Protein 2CY7 (pdb70)

Organism: Homo sapiens (NCBI:txid9606)

Radius of gyration: 19.1 Å; Cα contacts (8 Å, |Δi|>4): 681; chains: 1; bounding box: 49×56×59 Å

Secondary structure (DSSP, 8-state):
--SS-GGGG----PPP--SS-EEETTEEE-TTT-HHHHHHHHHHSB---EEESPPPTTTTS-SB-TTT-HHHHHHHHHHHHHHHHHHT-TT----TTSPPPHHHHHHHHTTSSSTTSTT-HHHHHHHHHTTT--TTPPPPHHHHHHHHHHHHTT-TTT--EEEE--TTEEEHHHHHHHHBSS-----BPPEEEEEEEE--SSS--GGGHHHHHHHTSSTTEEEEEE-STT--EEEEEEETTEEEEE---SEEEPP-------GGGB--SPPEEEEGGGS-SEEEEEEEESSHHHHHHHHHHHHHHHH---SEEES-----------HHHHHH-

Foldseek 3Di:
DQVLLVVVPDDFDFDDQDQWWWFFQQDTDHCVPCVVVVLQLQQQQFAAAWEAQQQAQVNPHHRILAPACFLLRLLLRLVLLLQCCQQPNSPDTDDPPDDDDLSNLLSVQLAAQDVVRLSHLSQLQVLLVVVVAHRSHHDFAVSSLVSNQVSCVPVPVLQAFEEEDFPLEDAQQVQCVRFQPDDPCLRGHKYKYKYKAFQADFWHDPVCQVVLQVLSNANFWSAKWGDDGSFIWGFGHATDQKTWTHGRSRYYYRFDVSDGPRSVRGDNGRTDIGGNRNTGRIMMTITIQGHVVSVVVVVVSQVCSVVCGLGYYHHDDVRHHDYDADPVSVVVD

Nearest PDB structures (foldseek):
  2cy7-assembly1_A  TM=1.003E+00  e=5.097E-82  Homo sapiens
  2d1i-assembly2_B  TM=9.916E-01  e=9.926E-70  Homo sapiens
  2p82-assembly1_B  TM=9.711E-01  e=4.492E-52  Homo sapiens
  2p82-assembly1_A  TM=9.718E-01  e=1.101E-51  Homo sapiens
  2p82-assembly2_C  TM=9.649E-01  e=1.251E-51  Homo sapiens

Sequence (333 aa):
TLTYDTLRFAEFEDFPETSEPVWILGRKYSIFTEKDEILSDVASRLWFTYRKNFPAIGGTGPTSDTGWGCMLRCGQMIFAQALVCRHLGRDWRWTQRKRQPDSYFSVLNAFIDRKDSYYSIHQIAQMGVGEGKSIGQWYGPNTVAQVLKKLAVFDTWSSLAVHIAMDNTVVMEEIRRLCRTSVPCSPWRPLVLLIPLRLGLTDINEAYVETLKHCFMMPQSLGVIGGKPNSAHYFIGYVGEELIYLDPHTTQPAVEGCFIPDESFHCQHPPCRMSIAELDPSIAVGFFCKTEDDFNDWCQQVKKLSLLPMFELVEQQPDVLNLSLDSSDVERL

Solvent-accessible surface area: 14795 Å² total; per-residue (Å²): 115,112,81,95,8,58,12,156,126,44,182,79,108,102,13,42,82,60,92,85,50,0,32,0,0,7,72,126,19,41,7,123,113,60,79,114,74,0,67,41,0,3,18,0,1,3,21,2,0,0,1,84,115,3,75,32,2,54,61,139,24,47,66,30,0,20,12,26,0,0,0,0,2,0,0,0,1,0,0,0,2,0,0,0,17,47,42,34,25,22,118,26,68,19,68,78,245,143,199,14,66,86,39,0,18,50,0,0,74,6,0,23,7,133,140,92,7,84,0,0,0,2,53,0,0,74,49,0,78,68,56,66,76,82,59,30,38,55,2,25,6,48,22,0,0,45,0,1,72,91,5,3,113,132,2,108,104,0,34,9,4,4,32,17,2,26,63,22,34,0,22,44,49,74,0,65,180,56,0,83,73,66,139,64,154,114,76,8,77,7,0,0,0,2,0,1,0,75,3,8,55,117,78,6,45,133,64,22,26,100,16,1,24,73,2,1,57,6,68,10,5,1,1,1,2,0,6,40,91,48,47,0,27,0,0,0,0,22,9,13,106,51,1,0,26,0,9,0,3,27,22,36,83,30,34,139,127,68,148,18,70,14,109,26,2,4,3,110,44,41,9,16,43,32,55,4,80,70,3,40,1,30,1,0,0,0,0,15,0,88,61,38,109,50,5,76,67,0,15,59,30,2,58,122,30,56,92,122,115,6,7,52,43,51,83,108,189,161,109,62,64,80,54,69,72,62,103,78,14,88,84,92,132

InterPro domains:
  IPR005078 Peptidase C54 [PTHR22624] (8-371)
  IPR038765 Papain-like cysteine peptidase superfamily [SSF54001] (7-352)
  IPR046792 Peptidase C54, catalytic domain [PF03416] (40-335)
  IPR046793 Cysteine protease ATG4, F-type LIR motif [PF20166] (363-391)

Structure (mmCIF, N/CA/C/O backbone):
data_2CY7
#
_entry.id   2CY7
#
_cell.length_a   51.913
_c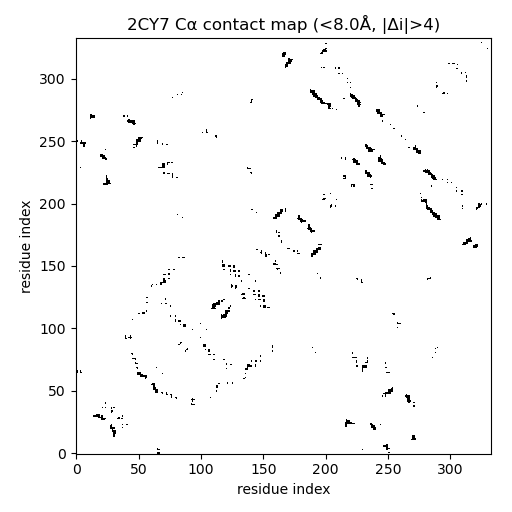ell.length_b   88.339
_cell.length_c   160.139
_cell.angle_alpha   90.00
_cell.angle_beta   90.00
_cell.angle_gamma   90.00
#
_symmetry.space_group_name_H-M   'C 2 2 21'
#
loop_
_entity.id
_entity.type
_entity.pdbx_description
1 polymer 'Cysteine protease APG4B'
2 water water
#
loop_
_atom_site.group_PDB
_atom_site.id
_atom_site.type_symbol
_atom_site.label_atom_id
_atom_site.label_alt_id
_atom_site.label_comp_id
_atom_site.label_asym_id
_atom_site.label_entity_id
_atom_site.label_seq_id
_atom_site.pdbx_PDB_ins_code
_atom_site.Cartn_x
_atom_site.Cartn_y
_atom_site.Cartn_z
_atom_site.occupancy
_atom_site.B_iso_or_equiv
_atom_site.auth_seq_id
_atom_site.auth_comp_id
_atom_site.auth_asym_id
_atom_site.auth_atom_id
_atom_site.pdbx_PDB_model_num
ATOM 1 N N . THR A 1 8 ? 36.488 37.697 65.834 1.00 72.55 5 THR A N 1
ATOM 2 C CA . THR A 1 8 ? 36.274 39.098 66.296 1.00 72.36 5 THR A CA 1
ATOM 3 C C . THR A 1 8 ? 37.593 39.861 66.322 1.00 72.04 5 THR A C 1
ATOM 4 O O . THR A 1 8 ? 37.660 40.986 66.816 1.00 73.05 5 THR A O 1
ATOM 6 N N . LEU A 1 9 ? 38.642 39.239 65.798 1.00 71.13 6 LEU A N 1
ATOM 7 C CA . LEU A 1 9 ? 39.953 39.870 65.753 1.00 69.79 6 LEU A CA 1
ATOM 8 C C . LEU A 1 9 ? 40.540 39.643 64.369 1.00 68.38 6 LEU A C 1
ATOM 9 O O . LEU A 1 9 ? 41.741 39.420 64.208 1.00 69.15 6 LEU A O 1
ATOM 14 N N . THR A 1 10 ? 39.657 39.679 63.376 1.00 66.10 7 THR A N 1
ATOM 15 C CA . THR A 1 10 ? 40.026 39.513 61.976 1.00 62.39 7 THR A CA 1
ATOM 16 C C . THR A 1 10 ? 39.792 40.882 61.352 1.00 60.44 7 THR A C 1
ATOM 17 O O . THR A 1 10 ? 39.963 41.081 60.147 1.00 59.72 7 THR A O 1
ATOM 19 N N . TYR A 1 11 ? 39.384 41.820 62.202 1.00 56.86 8 TYR A N 1
ATOM 20 C CA . TYR A 1 11 ? 39.128 43.187 61.785 1.00 53.16 8 TYR A CA 1
ATOM 21 C C . TYR A 1 11 ? 40.273 44.096 62.215 1.00 50.09 8 TYR A C 1
ATOM 22 O O . TYR A 1 11 ? 40.309 45.268 61.844 1.00 50.33 8 TYR A O 1
ATOM 31 N N . ASP A 1 12 ? 41.199 43.556 63.005 1.00 45.54 9 ASP A N 1
ATOM 32 C CA . ASP A 1 12 ? 42.358 44.319 63.463 1.00 43.83 9 ASP A CA 1
ATOM 33 C C . ASP A 1 12 ? 43.418 44.277 62.375 1.00 42.28 9 ASP A C 1
ATOM 34 O O . ASP A 1 12 ? 44.523 43.776 62.579 1.00 43.86 9 ASP A O 1
ATOM 39 N N . THR A 1 13 ? 43.068 44.819 61.215 1.00 40.95 10 THR A N 1
ATOM 40 C CA . THR A 1 13 ? 43.957 44.835 60.064 1.00 39.07 10 THR A CA 1
ATOM 41 C C . THR A 1 13 ? 45.225 45.678 60.219 1.00 38.42 10 THR A C 1
ATOM 42 O O . THR A 1 13 ? 46.230 45.415 59.554 1.00 36.54 10 THR A O 1
ATOM 46 N N . LEU A 1 14 ? 45.190 46.685 61.088 1.00 34.22 11 LEU A N 1
ATOM 47 C CA . LEU A 1 14 ? 46.365 47.531 61.275 1.00 33.69 11 LEU A CA 1
ATOM 48 C C . LEU A 1 14 ? 47.510 46.736 61.900 1.00 33.29 11 LEU A C 1
ATOM 49 O O . LEU A 1 14 ? 48.680 47.033 61.677 1.00 31.81 11 LEU A O 1
ATOM 54 N N . ARG A 1 15 ? 47.152 45.729 62.688 1.00 34.39 12 ARG A N 1
ATOM 55 C CA . ARG A 1 15 ? 48.125 44.879 63.364 1.00 35.74 12 ARG A CA 1
ATOM 56 C C . ARG A 1 15 ? 49.091 44.196 62.399 1.00 35.23 12 ARG A C 1
ATOM 57 O O . ARG A 1 15 ? 50.274 44.043 62.706 1.00 36.04 12 ARG A O 1
ATOM 65 N N . PHE A 1 16 ? 48.595 43.793 61.235 1.00 34.05 13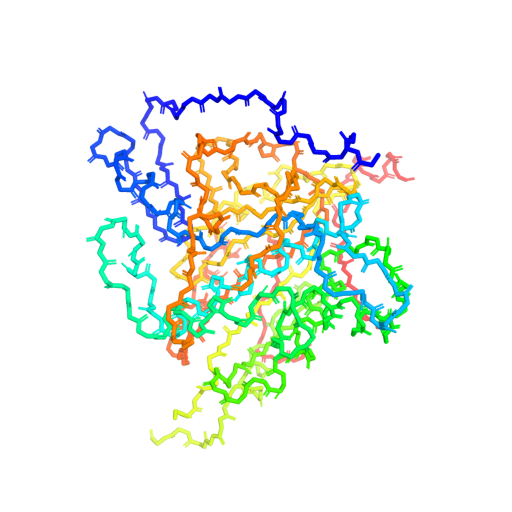 PHE A N 1
ATOM 66 C CA . PHE A 1 16 ? 49.451 43.109 60.270 1.00 36.53 13 PHE A CA 1
ATOM 67 C C . PHE A 1 16 ? 49.660 43.828 58.946 1.00 37.66 13 PHE A C 1
ATOM 68 O O . PHE A 1 16 ? 50.004 43.202 57.940 1.00 36.85 13 PHE A O 1
ATOM 76 N N . ALA A 1 17 ? 49.471 45.145 58.953 1.00 38.08 14 ALA A N 1
ATOM 77 C CA . ALA A 1 17 ? 49.647 45.950 57.748 1.00 39.66 14 ALA A CA 1
ATOM 78 C C . ALA A 1 17 ? 51.126 46.204 57.482 1.00 39.76 14 ALA A C 1
ATOM 79 O O . ALA A 1 17 ? 51.962 46.056 58.374 1.00 37.98 14 ALA A O 1
ATOM 81 N N . GLU A 1 18 ? 51.451 46.578 56.250 1.00 41.46 15 GLU A N 1
ATOM 82 C CA . GLU A 1 18 ? 52.834 46.878 55.911 1.00 44.82 15 GLU A CA 1
ATOM 83 C C . GLU A 1 18 ? 53.133 48.311 56.327 1.00 45.45 15 GLU A C 1
ATOM 84 O O . GLU A 1 18 ? 52.420 49.242 55.943 1.00 44.81 15 GLU A O 1
ATOM 90 N N . PHE A 1 19 ? 54.184 48.490 57.113 1.00 46.74 16 PHE A N 1
ATOM 91 C CA . PHE A 1 19 ? 54.563 49.820 57.549 1.00 49.40 16 PHE A CA 1
ATOM 92 C C . PHE A 1 19 ? 55.864 50.222 56.878 1.00 50.78 16 PHE A C 1
ATOM 93 O O . PHE A 1 19 ? 56.818 49.450 56.833 1.00 51.97 16 PHE A O 1
ATOM 101 N N . GLU A 1 20 ? 55.887 51.436 56.345 1.00 51.51 17 GLU A N 1
ATOM 102 C CA . GLU A 1 20 ? 57.056 51.951 55.657 1.00 53.62 17 GLU A CA 1
ATOM 103 C C . GLU A 1 20 ? 57.331 53.364 56.132 1.00 53.85 17 GLU A C 1
ATOM 104 O O . GLU A 1 20 ? 56.405 54.142 56.353 1.00 53.47 17 GLU A O 1
ATOM 110 N N . ASP A 1 21 ? 58.606 53.690 56.298 1.00 55.58 18 ASP A N 1
ATOM 111 C CA . ASP A 1 21 ? 58.980 55.022 56.738 1.00 57.14 18 ASP A CA 1
ATOM 112 C C . ASP A 1 21 ? 58.757 55.988 55.583 1.00 57.50 18 ASP A C 1
ATOM 113 O O . ASP A 1 21 ? 58.617 55.567 54.426 1.00 55.61 18 ASP A O 1
ATOM 118 N N . PHE A 1 22 ? 58.713 57.278 55.899 1.00 59.33 19 PHE A N 1
ATOM 119 C CA . PHE A 1 22 ? 58.508 58.309 54.892 1.00 61.19 19 PHE A CA 1
ATOM 120 C C . PHE A 1 22 ? 59.632 58.349 53.865 1.00 61.99 19 PHE A C 1
ATOM 121 O O . PHE A 1 22 ? 60.810 58.256 54.211 1.00 61.63 19 PHE A O 1
ATOM 129 N N . PRO A 1 23 ? 59.278 58.477 52.579 1.00 62.73 20 PRO A N 1
ATOM 130 C CA . PRO A 1 23 ? 60.278 58.534 51.509 1.00 63.15 20 PRO A CA 1
ATOM 131 C C . PRO A 1 23 ? 61.033 59.854 51.624 1.00 62.52 20 PRO A C 1
ATOM 132 O O . PRO A 1 23 ? 60.425 60.902 51.842 1.00 63.21 20 PRO A O 1
ATOM 136 N N . GLU A 1 24 ? 62.354 59.803 51.495 1.00 61.48 21 GLU A N 1
ATOM 137 C CA . GLU A 1 24 ? 63.164 61.010 51.583 1.00 59.78 21 GLU A CA 1
ATOM 138 C C . GLU A 1 24 ? 63.211 61.671 50.211 1.00 58.88 21 GLU A C 1
ATOM 139 O O . GLU A 1 24 ? 64.195 61.536 49.484 1.00 59.78 21 GLU A O 1
ATOM 141 N N . THR A 1 25 ? 62.143 62.380 49.857 1.00 56.64 22 THR A N 1
ATOM 142 C CA . THR A 1 25 ? 62.074 63.048 48.562 1.00 54.81 22 THR A CA 1
ATOM 143 C C . THR A 1 25 ? 61.859 64.550 48.705 1.00 52.93 22 THR A C 1
ATOM 144 O O . THR A 1 25 ? 61.737 65.068 49.813 1.00 53.17 22 THR A O 1
ATOM 148 N N . SER A 1 26 ? 61.812 65.239 47.569 1.00 50.94 23 SER A N 1
ATOM 149 C CA . SER A 1 26 ? 61.626 66.685 47.539 1.00 49.63 23 SER A CA 1
ATOM 150 C C . SER A 1 26 ? 60.158 67.095 47.600 1.00 48.25 23 SER A C 1
ATOM 151 O O . SER A 1 26 ? 59.843 68.270 47.774 1.00 47.92 23 SER A O 1
ATOM 154 N N . GLU A 1 27 ? 59.262 66.129 47.448 1.00 47.63 24 GLU A N 1
ATOM 155 C CA . GLU A 1 27 ? 57.838 66.421 47.490 1.00 47.47 24 GLU A CA 1
ATOM 156 C C . GLU A 1 27 ? 57.434 66.937 48.866 1.00 45.55 24 GLU A C 1
ATOM 157 O O . GLU A 1 27 ? 57.748 66.329 49.889 1.00 45.58 24 GLU A O 1
ATOM 163 N N . PRO A 1 28 ? 56.741 68.081 48.906 1.00 44.06 25 PRO A N 1
ATOM 164 C CA . PRO A 1 28 ? 56.307 68.651 50.181 1.00 42.47 25 PRO A CA 1
AT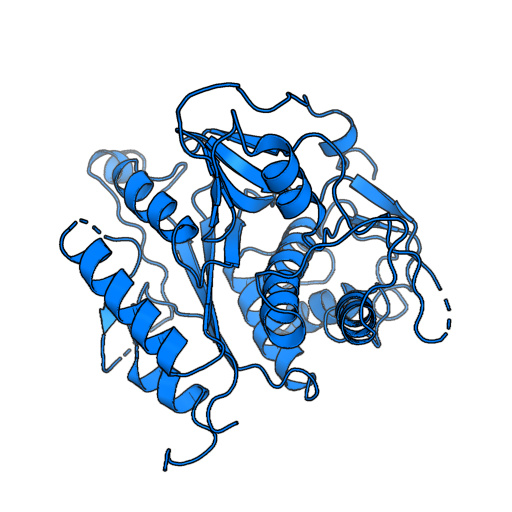OM 165 C C . PRO A 1 28 ? 55.349 67.714 50.904 1.00 40.48 25 PRO A C 1
ATOM 166 O O . PRO A 1 28 ? 54.565 66.999 50.276 1.00 38.20 25 PRO A O 1
ATOM 170 N N . VAL A 1 29 ? 55.431 67.716 52.228 1.00 40.43 26 VAL A N 1
ATOM 171 C CA . VAL A 1 29 ? 54.560 66.894 53.053 1.00 39.52 26 VAL A CA 1
ATOM 172 C C . VAL A 1 29 ? 53.541 67.834 53.686 1.00 38.87 26 VAL A C 1
ATOM 173 O O . VAL A 1 29 ? 53.904 68.751 54.422 1.00 37.37 26 VAL A O 1
ATOM 177 N N . TRP A 1 30 ? 52.268 67.621 53.381 1.00 37.14 27 TRP A N 1
ATOM 178 C CA . TRP A 1 30 ? 51.227 68.461 53.941 1.00 36.47 27 TRP A CA 1
ATOM 179 C C . TRP A 1 30 ? 50.411 67.718 54.996 1.00 33.85 27 TRP A C 1
ATOM 180 O O . TRP A 1 30 ? 49.904 66.627 54.744 1.00 32.92 27 TRP A O 1
ATOM 191 N N . ILE A 1 31 ? 50.294 68.321 56.175 1.00 32.63 28 ILE A N 1
ATOM 192 C CA . ILE A 1 31 ? 49.506 67.743 57.260 1.00 31.21 28 ILE A CA 1
ATOM 193 C C . ILE A 1 31 ? 48.555 68.810 57.794 1.00 29.09 28 ILE A C 1
ATOM 194 O O . ILE A 1 31 ? 48.990 69.774 58.426 1.00 29.44 28 ILE A O 1
ATOM 199 N N . LEU A 1 32 ? 47.267 68.644 57.517 1.00 27.90 29 LEU A N 1
ATOM 200 C CA . LEU A 1 32 ? 46.243 69.571 57.998 1.00 28.67 29 LEU A CA 1
ATOM 201 C C . LEU A 1 32 ? 46.634 71.046 57.900 1.00 29.79 29 LEU A C 1
ATOM 202 O O . LEU A 1 32 ? 46.781 71.737 58.911 1.00 29.62 29 LEU A O 1
ATOM 207 N N . GLY A 1 33 ? 46.806 71.522 56.671 1.00 31.65 30 GLY A N 1
ATOM 208 C CA . GLY A 1 33 ? 47.156 72.914 56.457 1.00 33.62 30 GLY A CA 1
ATOM 209 C C . GLY A 1 33 ? 48.585 73.331 56.744 1.00 35.65 30 GLY A C 1
ATOM 210 O O . GLY A 1 33 ? 48.911 74.502 56.579 1.00 38.20 30 GLY A O 1
ATOM 211 N N . ARG A 1 34 ? 49.438 72.403 57.169 1.00 36.31 31 ARG A N 1
ATOM 212 C CA . ARG A 1 34 ? 50.830 72.749 57.444 1.00 40.13 31 ARG A CA 1
ATOM 213 C C . ARG A 1 34 ? 51.763 72.054 56.463 1.00 41.50 31 ARG A C 1
ATOM 214 O O . ARG A 1 34 ? 51.661 70.844 56.236 1.00 40.27 31 ARG A O 1
ATOM 222 N N . LYS A 1 35 ? 52.664 72.836 55.876 1.00 42.15 32 LYS A N 1
ATOM 223 C CA . LYS A 1 35 ? 53.613 72.332 54.891 1.00 44.23 32 LYS A CA 1
ATOM 224 C C . LYS A 1 35 ? 54.960 72.028 55.536 1.00 43.44 32 LYS A C 1
ATOM 225 O O . LYS A 1 35 ? 55.501 72.852 56.273 1.00 44.26 32 LYS A O 1
ATOM 231 N N . TYR A 1 36 ? 55.493 70.840 55.257 1.00 44.10 33 TYR A N 1
ATOM 232 C CA . TYR A 1 36 ? 56.779 70.424 55.810 1.00 43.69 33 TYR A CA 1
ATOM 233 C C . TYR A 1 36 ? 57.715 69.886 54.737 1.00 44.73 33 TYR A C 1
ATOM 234 O O . TYR A 1 36 ? 57.286 69.535 53.642 1.00 44.61 33 TYR A O 1
ATOM 243 N N . SER A 1 37 ? 58.995 69.800 55.084 1.00 47.15 34 SER A N 1
ATOM 244 C CA . SER A 1 37 ? 60.014 69.266 54.191 1.00 49.38 34 SER A CA 1
ATOM 245 C C . SER A 1 37 ? 60.608 68.051 54.900 1.00 50.49 34 SER A C 1
ATOM 246 O O . SER A 1 37 ? 61.164 68.172 55.993 1.00 49.18 34 SER A O 1
ATOM 249 N N . ILE A 1 38 ? 60.482 66.882 54.279 1.00 50.89 35 ILE A N 1
ATOM 250 C CA . ILE A 1 38 ? 60.980 65.647 54.873 1.00 53.85 35 ILE A CA 1
ATOM 251 C C . ILE A 1 38 ? 62.478 65.665 55.195 1.00 55.32 35 ILE A C 1
ATOM 252 O O . ILE A 1 38 ? 62.926 64.980 56.117 1.00 55.19 35 ILE A O 1
ATOM 257 N N . PHE A 1 39 ? 63.248 66.452 54.451 1.00 55.92 36 PHE A N 1
ATOM 258 C CA . PHE A 1 39 ? 64.689 66.529 54.678 1.00 56.26 36 PHE A CA 1
ATOM 259 C C . PHE A 1 39 ? 65.049 67.216 55.987 1.00 56.29 36 PHE A C 1
ATOM 260 O O . PHE A 1 39 ? 65.773 66.661 56.809 1.00 58.08 36 PHE A O 1
ATOM 268 N N . THR A 1 40 ? 64.539 68.428 56.176 1.00 55.88 37 THR A N 1
ATOM 269 C CA . THR A 1 40 ? 64.852 69.210 57.365 1.00 55.27 37 THR A CA 1
ATOM 270 C C . THR A 1 40 ? 63.743 69.324 58.408 1.00 54.46 37 THR A C 1
ATOM 271 O O . THR A 1 40 ? 63.900 70.045 59.394 1.00 53.05 37 THR A O 1
ATOM 275 N N . GLU A 1 41 ? 62.630 68.625 58.204 1.00 53.51 38 GLU A N 1
ATOM 276 C CA . GLU A 1 41 ? 61.526 68.701 59.156 1.00 52.77 38 GLU A CA 1
ATOM 277 C C . GLU A 1 41 ? 60.846 67.363 59.430 1.00 52.43 38 GLU A C 1
ATOM 278 O O . GLU A 1 41 ? 59.641 67.308 59.681 1.00 51.44 38 GLU A O 1
ATOM 284 N N . LYS A 1 42 ? 61.623 66.286 59.406 1.00 51.32 39 LYS A N 1
ATOM 285 C CA . LYS A 1 42 ? 61.074 64.958 59.646 1.00 51.04 39 LYS A CA 1
ATOM 286 C C . LYS A 1 42 ? 60.528 64.826 61.067 1.00 49.77 39 LYS A C 1
ATOM 287 O O . LYS A 1 42 ? 59.439 64.288 61.272 1.00 48.23 39 LYS A O 1
ATOM 293 N N . ASP A 1 43 ? 61.283 65.312 62.048 1.00 47.78 40 ASP A N 1
ATOM 294 C CA . ASP A 1 43 ? 60.841 65.232 63.433 1.00 48.12 40 ASP A CA 1
ATOM 295 C C . ASP A 1 43 ? 59.520 65.960 63.635 1.00 46.55 40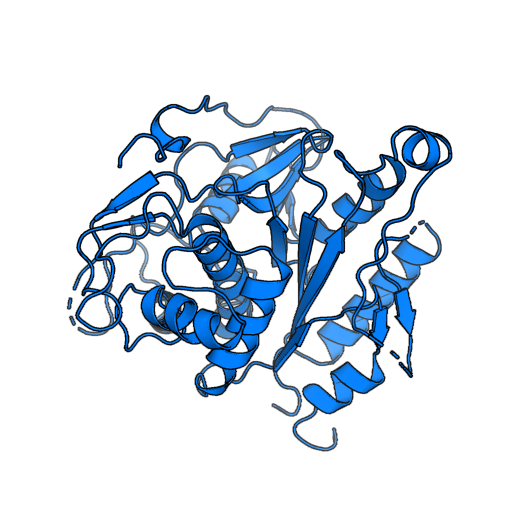 ASP A C 1
ATOM 296 O O . ASP A 1 43 ? 58.628 65.452 64.313 1.00 46.08 40 ASP A O 1
ATOM 301 N N . GLU A 1 44 ? 59.403 67.149 63.053 1.00 44.29 41 GLU A N 1
ATOM 302 C CA . GLU A 1 44 ? 58.191 67.938 63.189 1.00 44.31 41 GLU A CA 1
ATOM 303 C C . GLU A 1 44 ? 57.004 67.236 62.539 1.00 42.14 41 GLU A C 1
ATOM 304 O O . GLU A 1 44 ? 55.893 67.270 63.070 1.00 39.28 41 GLU A O 1
ATOM 310 N N . ILE A 1 45 ? 57.241 66.593 61.399 1.00 39.02 42 ILE A N 1
ATOM 311 C CA . ILE A 1 45 ? 56.184 65.864 60.705 1.00 37.48 42 ILE A CA 1
ATOM 312 C C . ILE A 1 45 ? 55.667 64.749 61.606 1.00 37.80 42 ILE A C 1
ATOM 313 O O . ILE A 1 45 ? 54.464 64.650 61.879 1.00 37.14 42 ILE A O 1
ATOM 318 N N . LEU A 1 46 ? 56.586 63.913 62.075 1.00 36.52 43 LEU A N 1
ATOM 319 C CA . LEU A 1 46 ? 56.227 62.803 62.944 1.00 35.13 43 LEU A CA 1
ATOM 320 C C . LEU A 1 46 ? 55.541 63.282 64.222 1.00 35.24 43 LEU A C 1
ATOM 321 O O . LEU A 1 46 ? 54.638 62.617 64.731 1.00 34.71 43 LEU A O 1
ATOM 326 N N . SER A 1 47 ? 55.970 64.433 64.734 1.00 35.09 44 SER A N 1
ATOM 327 C CA . SER A 1 47 ? 55.383 65.005 65.944 1.00 35.56 44 SER A CA 1
ATOM 328 C C . SER A 1 47 ? 53.949 65.470 65.708 1.00 34.98 44 SER A C 1
ATOM 329 O O . SER A 1 47 ? 53.086 65.329 66.578 1.00 35.29 44 SER A O 1
ATOM 332 N N . ASP A 1 48 ? 53.707 66.041 64.535 1.00 34.48 45 ASP A N 1
ATOM 333 C CA . ASP A 1 48 ? 52.383 66.537 64.188 1.00 32.89 45 ASP A CA 1
ATOM 334 C C . ASP A 1 48 ? 51.410 65.367 64.024 1.00 33.17 45 ASP A C 1
ATOM 335 O O . ASP A 1 48 ? 50.272 65.418 64.507 1.00 32.55 45 ASP A O 1
ATOM 340 N N . VAL A 1 49 ? 51.857 64.303 63.358 1.00 31.43 46 VAL A N 1
ATOM 341 C CA . VAL A 1 49 ? 51.001 63.139 63.159 1.00 29.46 46 VAL A CA 1
ATOM 342 C C . VAL A 1 49 ? 50.698 62.439 64.475 1.00 29.69 46 VAL A C 1
ATOM 343 O O . VAL A 1 49 ? 49.547 62.055 64.742 1.00 27.21 46 VAL A O 1
ATOM 347 N N . ALA A 1 50 ? 51.732 62.265 65.294 1.00 26.83 47 ALA A N 1
ATOM 348 C CA . ALA A 1 50 ? 51.581 61.597 66.581 1.00 27.76 47 ALA A CA 1
ATOM 349 C C . ALA A 1 50 ? 50.755 62.416 67.569 1.00 28.18 47 ALA A C 1
ATOM 350 O O . ALA A 1 50 ? 50.107 61.858 68.459 1.00 30.56 47 ALA A O 1
ATOM 352 N N . SER A 1 51 ? 50.784 63.734 67.409 1.00 28.23 48 SER A N 1
ATOM 353 C CA . SER A 1 51 ? 50.042 64.639 68.284 1.00 29.93 48 SER A CA 1
ATOM 354 C C . SER A 1 51 ? 48.525 64.547 68.109 1.00 28.97 48 SER A C 1
ATOM 355 O O . SER A 1 51 ? 47.772 64.822 69.038 1.00 30.07 48 SER A O 1
ATOM 358 N N . ARG A 1 52 ? 48.077 64.175 66.918 1.00 28.23 49 ARG A N 1
ATOM 359 C CA . ARG A 1 52 ? 46.642 64.069 66.658 1.00 26.51 49 ARG A CA 1
ATOM 360 C C . ARG A 1 52 ? 45.989 63.041 67.579 1.00 26.28 49 ARG A C 1
ATOM 361 O O . ARG A 1 52 ? 46.561 61.986 67.861 1.00 25.55 49 ARG A O 1
ATOM 369 N N . LEU A 1 53 ? 44.788 63.342 68.057 1.00 23.79 50 LEU A N 1
ATOM 370 C CA . LEU A 1 53 ? 44.102 62.377 68.892 1.00 23.94 50 LEU A CA 1
ATOM 371 C C . LEU A 1 53 ? 43.683 61.216 67.998 1.00 24.09 50 LEU A C 1
ATOM 372 O O . LEU A 1 53 ? 42.974 61.388 67.006 1.00 23.80 50 LEU A O 1
ATOM 377 N N . TRP A 1 54 ? 44.164 60.029 68.349 1.00 25.57 51 TRP A N 1
ATOM 378 C CA . TRP A 1 54 ? 43.917 58.804 67.598 1.00 25.53 51 TRP A CA 1
ATOM 379 C C . TRP A 1 54 ? 42.891 57.932 68.318 1.00 24.50 51 TRP A C 1
ATOM 380 O O . TRP A 1 54 ? 43.032 57.656 69.508 1.00 26.15 51 TRP A O 1
ATOM 391 N N . PHE A 1 55 ? 41.861 57.502 67.599 1.00 22.70 52 PHE A N 1
ATOM 392 C CA . PHE A 1 55 ? 40.838 56.659 68.208 1.00 24.25 52 PHE A CA 1
ATOM 393 C C . PHE A 1 55 ? 40.654 55.362 67.430 1.00 25.47 52 PHE A C 1
ATOM 394 O O . PHE A 1 55 ? 40.311 55.358 66.246 1.00 26.77 52 PHE A O 1
ATOM 402 N N . THR A 1 56 ? 40.897 54.253 68.118 1.00 24.99 53 THR A N 1
ATOM 403 C CA . THR A 1 56 ? 40.802 52.932 67.525 1.00 24.99 53 THR A CA 1
ATOM 404 C C . THR A 1 56 ? 39.667 52.142 68.148 1.00 25.67 53 THR A C 1
ATOM 405 O O . THR A 1 56 ? 38.956 52.633 69.029 1.00 27.35 53 THR A O 1
ATOM 409 N N . TYR A 1 57 ? 39.503 50.910 67.677 1.00 27.27 54 TYR A N 1
ATOM 410 C CA . TYR A 1 57 ? 38.507 50.011 68.244 1.00 28.95 54 TYR A CA 1
ATOM 411 C C . TYR A 1 57 ? 38.889 49.916 69.722 1.00 30.28 54 TYR A C 1
ATOM 412 O O . TYR A 1 57 ? 40.071 50.023 70.071 1.00 27.98 54 TYR A O 1
ATOM 421 N N . ARG A 1 58 ? 37.894 49.725 70.580 1.00 30.51 55 ARG A N 1
ATOM 422 C CA . ARG A 1 58 ? 38.131 49.572 72.008 1.00 31.48 55 ARG A CA 1
ATOM 423 C C . ARG A 1 58 ? 37.358 48.347 72.476 1.00 32.27 55 ARG A C 1
ATOM 424 O O . ARG A 1 58 ? 36.408 47.922 71.819 1.00 33.16 55 ARG A O 1
ATOM 432 N N . LYS A 1 59 ? 37.780 47.766 73.594 1.00 33.78 56 LYS A N 1
ATOM 433 C CA . LYS A 1 59 ? 37.095 46.599 74.142 1.00 34.18 56 LYS A CA 1
ATOM 434 C C . LYS A 1 59 ? 36.942 46.754 75.649 1.00 33.41 56 LYS A C 1
ATOM 435 O O . LYS A 1 59 ? 37.642 47.547 76.288 1.00 33.17 56 LYS A O 1
ATOM 441 N N . ASN A 1 60 ? 35.999 46.008 76.204 1.00 33.95 57 ASN A N 1
ATOM 442 C CA . ASN A 1 60 ? 35.721 46.034 77.631 1.00 35.00 57 ASN A CA 1
ATOM 443 C C . ASN A 1 60 ? 35.195 47.350 78.191 1.00 34.78 57 ASN A C 1
ATOM 444 O O . ASN A 1 60 ? 35.448 47.674 79.354 1.00 36.91 57 ASN A O 1
ATOM 449 N N . PHE A 1 61 ? 34.478 48.121 77.375 1.00 33.80 58 PHE A N 1
ATOM 450 C CA . PHE A 1 61 ? 33.886 49.353 77.881 1.00 34.74 58 PHE A CA 1
ATOM 451 C C . PHE A 1 61 ? 32.442 49.005 78.260 1.00 35.82 58 PHE A C 1
ATOM 452 O O . PHE A 1 61 ? 31.904 47.998 77.799 1.00 35.65 58 PHE A O 1
ATOM 460 N N . PRO A 1 62 ? 31.808 49.810 79.124 1.00 36.37 59 PRO A N 1
ATOM 461 C CA . PRO A 1 62 ? 30.424 49.527 79.531 1.00 37.60 59 PRO A CA 1
ATOM 462 C C . PRO A 1 62 ? 29.505 49.195 78.350 1.00 39.82 59 PRO A C 1
ATOM 463 O O . PRO A 1 62 ? 29.536 49.873 77.324 1.00 40.09 59 PRO A O 1
ATOM 467 N N . ALA A 1 63 ? 28.693 48.150 78.499 1.00 39.48 60 ALA A N 1
ATOM 468 C CA . ALA A 1 63 ? 27.780 47.729 77.441 1.00 40.96 60 ALA A CA 1
ATOM 469 C C . ALA A 1 63 ? 26.927 48.891 76.946 1.00 40.96 60 ALA A C 1
ATOM 470 O O . ALA A 1 63 ? 26.332 49.616 77.741 1.00 41.66 60 ALA A O 1
ATOM 472 N N . ILE A 1 64 ? 26.875 49.067 75.631 1.00 41.84 61 ILE A N 1
ATOM 473 C CA . ILE A 1 64 ? 26.093 50.146 75.045 1.00 43.03 61 ILE A CA 1
ATOM 474 C C . ILE A 1 64 ? 24.602 49.908 75.259 1.00 44.14 61 ILE A C 1
ATOM 475 O O . ILE A 1 64 ? 24.039 48.937 74.753 1.00 43.35 61 ILE A O 1
ATOM 480 N N . GLY A 1 65 ? 23.972 50.804 76.011 1.00 44.96 62 GLY A N 1
ATOM 481 C CA . GLY A 1 65 ? 22.552 50.673 76.282 1.00 48.93 62 GLY A CA 1
ATOM 482 C C . GLY A 1 65 ? 22.271 49.610 77.327 1.00 50.30 62 GLY A C 1
ATOM 483 O O . GLY A 1 65 ? 21.144 49.131 77.451 1.00 49.84 62 GLY A O 1
ATOM 484 N N . GLY A 1 66 ? 23.304 49.237 78.076 1.00 51.51 63 GLY A N 1
ATOM 485 C CA . GLY A 1 66 ? 23.142 48.228 79.108 1.00 52.44 63 GLY A CA 1
ATOM 486 C C . GLY A 1 66 ? 23.182 46.798 78.599 1.00 52.16 63 GLY A C 1
ATOM 487 O O . GLY A 1 66 ? 23.658 45.904 79.296 1.00 53.38 63 GLY A O 1
ATOM 488 N N . THR A 1 67 ? 22.689 46.571 77.387 1.00 52.22 64 THR A N 1
ATOM 489 C CA . THR A 1 67 ? 22.674 45.225 76.826 1.00 51.90 64 THR A CA 1
ATOM 490 C C . THR A 1 67 ? 23.375 45.128 75.474 1.00 51.35 64 THR A C 1
ATOM 491 O O . THR A 1 67 ? 23.425 44.056 74.872 1.00 51.42 64 THR A O 1
ATOM 495 N N . GLY A 1 68 ? 23.916 46.248 75.004 1.00 49.94 65 GLY A N 1
ATOM 496 C CA . GLY A 1 68 ? 24.606 46.259 73.726 1.00 48.38 65 GLY A CA 1
ATOM 497 C C . GLY A 1 68 ? 26.059 45.823 73.817 1.00 46.35 65 GLY A C 1
ATOM 498 O O . GLY A 1 68 ? 26.499 45.358 74.866 1.00 45.74 65 GLY A O 1
ATOM 499 N N . PRO A 1 69 ? 26.835 45.976 72.731 1.00 44.25 66 PRO A N 1
ATOM 500 C CA . PRO A 1 69 ? 28.253 45.598 72.663 1.00 41.81 66 PRO A CA 1
ATOM 501 C C . PRO A 1 69 ? 29.157 46.255 73.706 1.00 39.02 66 PRO A C 1
ATOM 502 O O . PRO A 1 69 ? 28.874 47.349 74.192 1.00 38.79 66 PRO A O 1
ATOM 506 N N . THR A 1 70 ? 30.245 45.568 74.043 1.00 37.17 67 THR A N 1
ATOM 507 C CA . THR A 1 70 ? 31.229 46.073 74.995 1.00 36.39 67 THR A CA 1
ATOM 508 C C . THR A 1 70 ? 32.521 46.332 74.216 1.00 35.38 67 THR A C 1
ATOM 509 O O . THR A 1 70 ? 33.571 46.629 74.792 1.00 34.20 67 THR A O 1
ATOM 513 N N . SER A 1 71 ? 32.416 46.206 72.896 1.00 35.04 68 SER A N 1
ATOM 514 C CA . SER A 1 71 ? 33.529 46.421 71.980 1.00 35.41 68 SER A CA 1
ATOM 515 C C . SER A 1 71 ? 32.960 46.807 70.612 1.00 35.43 68 SER A C 1
ATOM 516 O O . SER A 1 71 ? 31.911 46.307 70.215 1.00 35.34 68 SER A O 1
ATOM 519 N N . ASP A 1 72 ? 33.641 47.692 69.889 1.00 34.27 69 ASP A N 1
ATOM 520 C CA . ASP A 1 72 ? 33.152 48.094 68.572 1.00 33.95 69 ASP A CA 1
ATOM 521 C C . ASP A 1 72 ? 33.971 47.453 67.456 1.00 34.51 69 ASP A C 1
ATOM 522 O O . ASP A 1 72 ? 33.787 47.755 66.272 1.00 35.21 69 ASP A O 1
ATOM 527 N N . THR A 1 73 ? 34.874 46.558 67.841 1.00 33.14 70 THR A N 1
ATOM 528 C CA . THR A 1 73 ? 35.709 45.847 66.881 1.00 34.46 70 THR A CA 1
ATOM 529 C C . THR A 1 73 ? 34.832 45.251 65.786 1.00 35.14 70 THR A C 1
ATOM 530 O O . THR A 1 73 ? 33.874 44.543 66.074 1.00 36.52 70 THR A O 1
ATOM 534 N N . GLY A 1 74 ? 35.152 45.540 64.530 1.00 35.75 71 GLY A N 1
ATOM 535 C CA . GLY A 1 74 ? 34.366 44.994 63.439 1.00 36.71 71 GLY A CA 1
ATOM 536 C C . GLY A 1 74 ? 33.181 45.812 62.953 1.00 36.64 71 GLY A C 1
ATOM 537 O O . GLY A 1 74 ? 32.528 45.422 61.983 1.00 37.71 71 GLY A O 1
ATOM 538 N N . TRP A 1 75 ? 32.875 46.930 63.604 1.00 35.91 72 TRP A N 1
ATOM 539 C CA . TRP A 1 75 ? 31.751 47.745 63.149 1.00 36.06 72 TRP A CA 1
ATOM 540 C C . TRP A 1 75 ? 31.858 49.251 63.370 1.00 35.03 72 TRP A C 1
ATOM 541 O O . TRP A 1 75 ? 31.206 50.019 62.669 1.00 36.64 72 TRP A O 1
ATOM 552 N N . GLY A 1 76 ? 32.689 49.685 64.312 1.00 32.78 73 GLY A N 1
ATOM 553 C CA . GLY A 1 76 ? 32.772 51.110 64.576 1.00 32.13 73 GLY A CA 1
ATOM 554 C C . GLY A 1 76 ? 33.880 51.943 63.958 1.00 29.46 73 GLY A C 1
ATOM 555 O O . GLY A 1 76 ? 34.090 53.066 64.402 1.00 29.86 73 GLY A O 1
ATOM 556 N N . CYS A 1 77 ? 34.568 51.447 62.933 1.00 29.25 74 CYS A N 1
ATOM 557 C CA . CYS A 1 77 ? 35.670 52.224 62.365 1.00 29.82 74 CYS A CA 1
ATOM 558 C C . CYS A 1 77 ? 35.294 53.593 61.791 1.00 28.19 74 CYS A C 1
ATOM 559 O O . CYS A 1 77 ? 36.070 54.538 61.914 1.00 28.14 74 CYS A O 1
ATOM 562 N N . MET A 1 78 ? 34.123 53.728 61.174 1.00 26.89 75 MET A N 1
ATOM 563 C CA . MET A 1 78 ? 33.758 55.050 60.664 1.00 26.85 75 MET A CA 1
ATOM 564 C C . MET A 1 78 ? 33.415 55.936 61.855 1.00 25.41 75 MET A C 1
ATOM 565 O O . MET A 1 78 ? 33.610 57.145 61.809 1.00 26.19 75 MET A O 1
ATOM 570 N N . LEU A 1 79 ? 32.891 55.341 62.924 1.00 25.06 76 LEU A N 1
ATOM 571 C CA . LEU A 1 79 ? 32.567 56.121 64.117 1.00 24.08 76 LEU A CA 1
ATOM 572 C C . LEU A 1 79 ? 33.875 56.629 64.720 1.00 24.93 76 LEU A C 1
ATOM 573 O O . LEU A 1 79 ? 33.945 57.751 65.216 1.00 23.94 76 LEU A O 1
ATOM 578 N N . ARG A 1 80 ? 34.917 55.800 64.661 1.00 24.66 77 ARG A N 1
ATOM 579 C CA . ARG A 1 80 ? 36.219 56.191 65.196 1.00 23.29 77 ARG A CA 1
ATOM 580 C C . ARG A 1 80 ? 36.848 57.305 64.358 1.00 23.52 77 ARG A C 1
ATOM 581 O O . ARG A 1 80 ? 37.499 58.202 64.901 1.00 24.66 77 ARG A O 1
ATOM 589 N N . CYS A 1 81 ? 36.670 57.247 63.040 1.00 23.32 78 CYS A N 1
ATOM 590 C CA . CYS A 1 81 ? 37.220 58.298 62.185 1.00 23.18 78 CYS A CA 1
ATOM 591 C C . CYS A 1 81 ? 36.411 59.577 62.437 1.00 25.64 78 CYS A C 1
ATOM 592 O O . CYS A 1 81 ? 36.948 60.683 62.423 1.00 25.85 78 CYS A O 1
ATOM 595 N N . GLY A 1 82 ? 35.111 59.415 62.663 1.00 24.17 79 GLY A N 1
ATOM 596 C CA . GLY A 1 82 ? 34.279 60.561 62.980 1.00 23.88 79 GLY A CA 1
ATOM 597 C C . GLY A 1 82 ? 34.812 61.179 64.264 1.00 23.20 79 GLY A C 1
ATOM 598 O O . GLY A 1 82 ? 34.935 62.399 64.378 1.00 24.39 79 GLY A O 1
ATOM 599 N N . GLN A 1 83 ? 35.148 60.342 65.243 1.00 22.35 80 GLN A N 1
ATOM 600 C CA . GLN A 1 83 ? 35.686 60.862 66.498 1.00 20.62 80 GLN A CA 1
ATOM 601 C C . GLN A 1 83 ? 37.000 61.607 66.260 1.00 19.26 80 GLN A C 1
ATOM 602 O O . GLN A 1 83 ? 37.240 62.667 66.835 1.00 21.09 80 GLN A O 1
ATOM 608 N N . MET A 1 84 ? 37.861 61.050 65.416 1.00 18.66 81 MET A N 1
ATOM 609 C CA . MET A 1 84 ? 39.147 61.689 65.168 1.00 18.92 81 MET A CA 1
ATOM 610 C C . MET A 1 84 ? 39.034 63.042 64.495 1.00 18.19 81 MET A C 1
ATOM 611 O O . MET A 1 84 ? 39.703 64.003 64.889 1.00 20.36 81 MET A O 1
ATOM 616 N N . ILE A 1 85 ? 38.183 63.150 63.489 1.00 18.76 82 ILE A N 1
ATOM 617 C CA . ILE A 1 85 ? 38.096 64.434 62.823 1.00 19.99 82 ILE A CA 1
ATOM 618 C C . ILE A 1 85 ? 37.434 65.453 63.749 1.00 19.72 82 ILE A C 1
ATOM 619 O O . ILE A 1 85 ? 37.828 66.619 63.790 1.00 21.29 82 ILE A O 1
ATOM 624 N N . PHE A 1 86 ? 36.468 65.013 64.546 1.00 21.43 83 PHE A N 1
ATOM 625 C CA . PHE A 1 86 ? 35.821 65.961 65.443 1.00 20.22 83 PHE A CA 1
ATOM 626 C C . PHE A 1 86 ? 36.760 66.339 66.593 1.00 19.93 83 PHE A C 1
ATOM 627 O O . PHE A 1 86 ? 36.730 67.465 67.083 1.00 20.61 83 PHE A O 1
ATOM 635 N N . ALA A 1 87 ? 37.598 65.404 67.025 1.00 19.15 84 ALA A N 1
ATOM 636 C CA . ALA A 1 87 ? 38.540 65.704 68.100 1.00 20.68 84 ALA A CA 1
ATOM 637 C C . ALA A 1 87 ? 39.554 66.735 67.617 1.00 21.00 84 ALA A C 1
ATOM 638 O O . ALA A 1 87 ? 39.943 67.627 68.367 1.00 21.49 84 ALA A O 1
ATOM 640 N N . GLN A 1 88 ? 39.974 66.612 66.359 1.00 21.34 85 GLN A N 1
ATOM 641 C CA . GLN A 1 88 ? 40.947 67.551 65.797 1.00 20.99 85 GLN A CA 1
ATOM 642 C C . GLN A 1 88 ? 40.345 68.964 65.809 1.00 24.50 85 GLN A C 1
ATOM 643 O O . GLN A 1 88 ? 41.047 69.953 66.051 1.00 24.77 85 GLN A O 1
ATOM 649 N N . ALA A 1 89 ? 39.036 69.058 65.573 1.00 25.46 86 ALA A N 1
ATOM 650 C CA . ALA A 1 89 ? 38.366 70.354 65.600 1.00 25.80 86 ALA A CA 1
ATOM 651 C C . ALA A 1 89 ? 38.382 70.896 67.039 1.00 25.92 86 ALA A C 1
ATOM 652 O O . ALA A 1 89 ? 38.702 72.065 67.262 1.00 26.92 86 ALA A O 1
ATOM 654 N N . LEU A 1 90 ? 38.053 70.048 68.013 1.00 26.94 87 LEU A N 1
ATOM 655 C CA . LEU A 1 90 ? 38.067 70.471 69.417 1.00 27.03 87 LEU A CA 1
ATOM 656 C C . LEU A 1 90 ? 39.482 70.863 69.837 1.00 26.23 87 LEU A C 1
ATOM 657 O O . LEU A 1 90 ? 39.666 71.786 70.616 1.00 24.90 87 LEU A O 1
ATOM 662 N N . VAL A 1 91 ? 40.481 70.143 69.333 1.00 25.59 88 VAL A N 1
ATOM 663 C CA . VAL A 1 91 ? 41.873 70.468 69.643 1.00 26.12 88 VAL A CA 1
ATOM 664 C C . VAL A 1 91 ? 42.180 71.868 69.114 1.00 26.97 88 VAL A C 1
ATOM 665 O O . VAL A 1 91 ? 42.791 72.682 69.805 1.00 27.34 88 VAL A O 1
ATOM 669 N N . CYS A 1 92 ? 41.756 72.155 67.886 1.00 27.66 89 CYS A N 1
ATOM 670 C CA . CYS A 1 92 ? 42.005 73.474 67.316 1.00 29.56 89 CYS A CA 1
ATOM 671 C C . CYS A 1 92 ? 41.215 74.544 68.053 1.00 29.77 89 CYS A C 1
ATOM 672 O O . CYS A 1 92 ? 41.685 75.661 68.237 1.00 30.60 89 CYS A O 1
ATOM 675 N N . ARG A 1 93 ? 40.016 74.184 68.489 1.00 30.50 90 ARG A N 1
ATOM 676 C CA . ARG A 1 93 ? 39.150 75.121 69.185 1.00 30.56 90 ARG A CA 1
ATOM 677 C C . ARG A 1 93 ? 39.608 75.446 70.600 1.00 30.96 90 ARG A C 1
ATOM 678 O O . ARG A 1 93 ? 39.519 76.595 71.026 1.00 32.10 90 ARG A O 1
ATOM 686 N N . HIS A 1 94 ? 40.106 74.446 71.322 1.00 31.60 91 HIS A N 1
ATOM 687 C CA . HIS A 1 94 ? 40.546 74.649 72.706 1.00 32.91 91 HIS A CA 1
ATOM 688 C C . HIS A 1 94 ? 42.054 74.793 72.899 1.00 34.70 91 HIS A C 1
ATOM 689 O O . HIS A 1 94 ? 42.498 75.505 73.806 1.00 35.10 91 HIS A O 1
ATOM 696 N N . LEU A 1 95 ? 42.835 74.119 72.055 1.00 34.88 92 LEU A N 1
ATOM 697 C CA . LEU A 1 95 ? 44.292 74.136 72.173 1.00 35.23 92 LEU A CA 1
ATOM 698 C C . LEU A 1 95 ? 45.044 74.906 71.089 1.00 35.85 92 LEU A C 1
ATOM 699 O O . LEU A 1 95 ? 46.110 75.462 71.353 1.00 35.56 92 LEU A O 1
ATOM 704 N N . GLY A 1 96 ? 44.501 74.929 69.876 1.00 33.58 93 GLY A N 1
ATOM 705 C CA . GLY A 1 96 ? 45.152 75.641 68.791 1.00 31.62 93 GLY A CA 1
ATOM 706 C C . GLY A 1 96 ? 45.854 74.679 67.852 1.00 32.38 93 GLY A C 1
ATOM 707 O O . GLY A 1 96 ? 46.313 73.619 68.279 1.00 30.83 93 GLY A O 1
ATOM 708 N N . ARG A 1 97 ? 45.937 75.041 66.575 1.00 31.13 94 ARG A N 1
ATOM 709 C CA . ARG A 1 97 ? 46.589 74.184 65.584 1.00 31.96 94 ARG A CA 1
ATOM 710 C C . ARG A 1 97 ? 48.068 73.970 65.876 1.00 32.49 94 ARG A C 1
ATOM 711 O O . ARG A 1 97 ? 48.652 72.971 65.453 1.00 33.54 94 ARG A O 1
ATOM 719 N N . ASP A 1 98 ? 48.673 74.907 66.595 1.00 33.37 95 ASP A N 1
ATOM 720 C CA . ASP A 1 98 ? 50.092 74.808 66.905 1.00 36.78 95 ASP A CA 1
ATOM 721 C C . ASP A 1 98 ? 50.412 73.908 68.091 1.00 35.74 95 ASP A C 1
ATOM 722 O O . ASP A 1 98 ? 51.582 73.635 68.368 1.00 34.23 95 ASP A O 1
ATOM 727 N N . TRP A 1 99 ? 49.379 73.441 68.789 1.00 34.82 96 TRP A N 1
ATOM 728 C CA . TRP A 1 99 ? 49.595 72.559 69.929 1.00 33.37 96 TRP A CA 1
ATOM 729 C C . TRP A 1 99 ? 50.188 71.231 69.465 1.00 33.46 96 TRP A C 1
ATOM 730 O O . TRP A 1 99 ? 49.860 70.725 68.390 1.00 31.51 96 TRP A O 1
ATOM 741 N N . ARG A 1 100 ? 51.077 70.675 70.281 1.00 32.95 97 ARG A N 1
ATOM 742 C CA . ARG A 1 100 ? 51.714 69.403 69.975 1.00 32.65 97 ARG A CA 1
ATOM 743 C C . ARG A 1 100 ? 51.780 68.575 71.254 1.00 34.12 97 ARG A C 1
ATOM 744 O O . ARG A 1 100 ? 51.933 69.120 72.352 1.00 32.77 97 ARG A O 1
ATOM 752 N N . TRP A 1 101 ? 51.650 67.262 71.099 1.00 34.18 98 TRP A N 1
ATOM 753 C CA . TRP A 1 101 ? 51.687 66.330 72.214 1.00 36.22 98 TRP A CA 1
ATOM 754 C C . TRP A 1 101 ? 53.096 65.768 72.364 1.00 39.38 98 TRP A C 1
ATOM 755 O O . TRP A 1 101 ? 53.699 65.313 71.390 1.00 38.19 98 TRP A O 1
ATOM 766 N N . THR A 1 102 ? 53.618 65.799 73.584 1.00 40.56 99 THR A N 1
ATOM 767 C CA . THR A 1 102 ? 54.956 65.284 73.842 1.00 45.33 99 THR A CA 1
ATOM 768 C C . THR A 1 102 ? 54.957 64.485 75.133 1.00 46.33 99 THR A C 1
ATOM 769 O O . THR A 1 102 ? 54.350 64.890 76.122 1.00 45.60 99 THR A O 1
ATOM 773 N N . GLN A 1 103 ? 55.633 63.345 75.123 1.00 47.66 100 GLN A N 1
ATOM 774 C CA . GLN A 1 103 ? 55.718 62.531 76.320 1.00 49.87 100 GLN A CA 1
ATOM 775 C C . GLN A 1 103 ? 56.658 63.259 77.283 1.00 48.85 100 GLN A C 1
ATOM 776 O O . GLN A 1 103 ? 57.536 64.00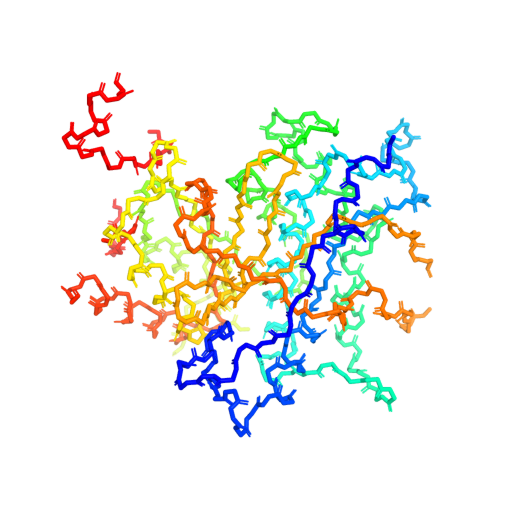9 76.852 1.00 49.07 100 GLN A O 1
ATOM 782 N N . ARG A 1 104 ? 56.460 63.049 78.580 1.00 47.26 101 ARG A N 1
ATOM 783 C CA . ARG A 1 104 ? 57.279 63.682 79.614 1.00 45.05 101 ARG A CA 1
ATOM 784 C C . ARG A 1 104 ? 56.987 65.166 79.784 1.00 43.58 101 ARG A C 1
ATOM 785 O O . ARG A 1 104 ? 57.762 65.887 80.412 1.00 42.53 101 ARG A O 1
ATOM 793 N N . LYS A 1 105 ? 55.866 65.611 79.224 1.00 41.77 102 LYS A N 1
ATOM 794 C CA . LYS A 1 105 ? 55.444 67.005 79.325 1.00 38.93 102 LYS A CA 1
ATOM 795 C C . LYS A 1 105 ? 54.042 67.095 79.933 1.00 36.88 102 LYS A C 1
ATOM 796 O O . LYS A 1 105 ? 53.203 66.224 79.719 1.00 36.43 102 LYS A O 1
ATOM 802 N N . ARG A 1 106 ? 53.798 68.153 80.694 1.00 33.84 103 ARG A N 1
ATOM 803 C CA . ARG A 1 106 ? 52.498 68.366 81.318 1.00 34.65 103 ARG A CA 1
ATOM 804 C C . ARG A 1 106 ? 51.606 69.050 80.272 1.00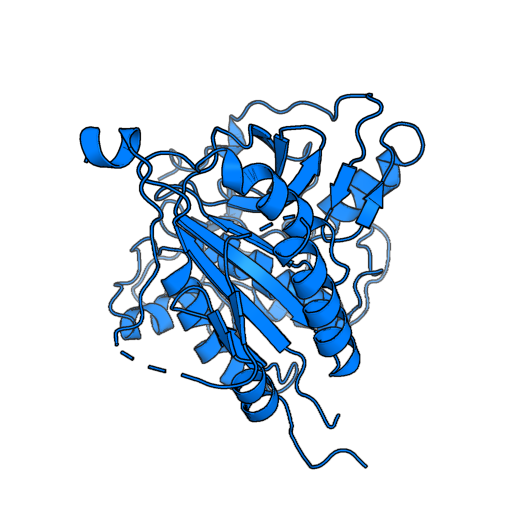 32.54 103 ARG A C 1
ATOM 805 O O . ARG A 1 106 ? 51.906 70.152 79.814 1.00 32.11 103 ARG A O 1
ATOM 813 N N . GLN A 1 107 ? 50.536 68.374 79.860 1.00 32.80 104 GLN A N 1
ATOM 814 C CA . GLN A 1 107 ? 49.622 68.943 78.876 1.00 32.80 104 GLN A CA 1
ATOM 815 C C . GLN A 1 107 ? 48.602 69.813 79.594 1.00 31.99 104 GLN A C 1
ATOM 816 O O . GLN A 1 107 ? 48.309 69.595 80.767 1.00 31.04 104 GLN A O 1
ATOM 822 N N . PRO A 1 108 ? 48.047 70.817 78.898 1.00 31.32 105 PRO A N 1
ATOM 823 C CA . PRO A 1 108 ? 47.054 71.700 79.524 1.00 31.48 105 PRO A CA 1
ATOM 824 C C . PRO A 1 108 ? 45.839 70.914 80.011 1.00 31.80 105 PRO A C 1
ATOM 825 O O . PRO A 1 108 ? 45.538 69.835 79.493 1.00 30.81 105 PRO A O 1
ATOM 829 N N . ASP A 1 109 ? 45.139 71.456 81.001 1.00 32.57 106 ASP A N 1
ATOM 830 C CA . ASP A 1 109 ? 43.951 70.797 81.530 1.00 33.49 106 ASP A CA 1
ATOM 831 C C . ASP A 1 109 ? 42.895 70.626 80.437 1.00 32.39 106 ASP A C 1
ATOM 832 O O . ASP A 1 109 ? 42.164 69.645 80.431 1.00 32.22 106 ASP A O 1
ATOM 837 N N . SER A 1 110 ? 42.823 71.581 79.514 1.00 34.00 107 SER A N 1
ATOM 838 C CA . SER A 1 110 ? 41.858 71.515 78.416 1.00 34.20 107 SER A CA 1
ATOM 839 C C . SER A 1 110 ? 42.088 70.290 77.535 1.00 33.54 107 SER A C 1
ATOM 840 O O . SER A 1 110 ? 41.145 69.751 76.944 1.00 33.98 107 SER A O 1
ATOM 843 N N . TYR A 1 111 ? 43.343 69.862 77.434 1.00 31.70 108 TYR A N 1
ATOM 844 C CA . TYR A 1 111 ? 43.681 68.685 76.640 1.00 29.41 108 TYR A CA 1
ATOM 845 C C . TYR A 1 111 ? 42.968 67.463 77.205 1.00 29.18 108 TYR A C 1
ATOM 846 O O . TYR A 1 111 ? 42.353 66.694 76.461 1.00 27.95 108 TYR A O 1
ATOM 855 N N . PHE A 1 112 ? 43.051 67.279 78.521 1.00 29.41 109 PHE A N 1
ATOM 856 C CA . PHE A 1 112 ? 42.399 66.137 79.146 1.00 30.84 109 PHE A CA 1
ATOM 857 C C . PHE A 1 112 ? 40.882 66.241 79.066 1.00 30.59 109 PHE A C 1
ATOM 858 O O . PHE A 1 112 ? 40.195 65.223 79.050 1.00 30.55 109 PHE A O 1
ATOM 866 N N . SER A 1 113 ? 40.361 67.463 79.027 1.00 30.52 110 SER A N 1
ATOM 867 C CA . SER A 1 113 ? 38.915 67.651 78.920 1.00 33.13 110 SER A CA 1
ATOM 868 C C . SER A 1 113 ? 38.469 67.233 77.527 1.00 30.49 110 SER A C 1
ATOM 869 O O . SER A 1 113 ? 37.406 66.639 77.361 1.00 30.07 110 SER A O 1
ATOM 872 N N . VAL A 1 1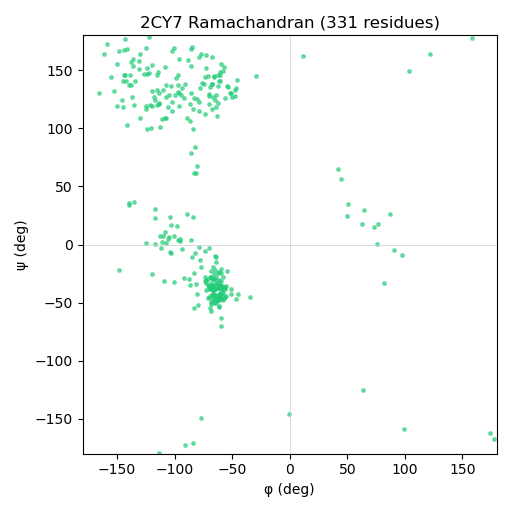14 ? 39.285 67.552 76.525 1.00 29.57 111 VAL A N 1
ATOM 873 C CA . VAL A 1 114 ? 38.967 67.177 75.155 1.00 27.89 111 VAL A CA 1
ATOM 874 C C . VAL A 1 114 ? 38.996 65.662 75.042 1.00 27.70 111 VAL A C 1
ATOM 875 O O . VAL A 1 114 ? 38.051 65.048 74.544 1.00 27.49 111 VAL A O 1
ATOM 879 N N . LEU A 1 115 ? 40.087 65.063 75.517 1.00 26.64 112 LEU A N 1
ATOM 880 C CA . LEU A 1 115 ? 40.263 63.616 75.465 1.00 27.16 112 LEU A CA 1
ATOM 881 C C . LEU A 1 115 ? 39.100 62.919 76.162 1.00 26.15 112 LEU A C 1
ATOM 882 O O . LEU A 1 115 ? 38.555 61.936 75.664 1.00 26.37 112 LEU A O 1
ATOM 887 N N . ASN A 1 116 ? 38.743 63.438 77.330 1.00 28.43 113 ASN A N 1
ATOM 888 C CA . ASN A 1 116 ? 37.660 62.890 78.140 1.00 30.44 113 ASN A CA 1
ATOM 889 C C . ASN A 1 116 ? 36.350 62.805 77.352 1.00 28.96 113 ASN A C 1
ATOM 890 O O . ASN A 1 116 ? 35.575 61.861 77.515 1.00 32.08 113 ASN A O 1
ATOM 895 N N . ALA A 1 117 ? 36.116 63.782 76.483 1.00 27.88 114 ALA A N 1
ATOM 896 C CA . ALA A 1 117 ? 34.890 63.812 75.682 1.00 26.10 114 ALA A CA 1
ATOM 897 C C . ALA A 1 117 ? 34.767 62.661 74.691 1.00 26.97 114 ALA A C 1
ATOM 898 O O . ALA A 1 117 ? 33.703 62.468 74.090 1.00 28.42 114 ALA A O 1
ATOM 900 N N . PHE A 1 118 ? 35.845 61.895 74.521 1.00 26.05 115 PHE A N 1
ATOM 901 C CA . PHE A 1 118 ? 35.857 60.779 73.584 1.00 26.15 115 PHE A CA 1
ATOM 902 C C . PHE A 1 118 ? 36.072 59.420 74.258 1.00 27.54 115 PHE A C 1
ATOM 903 O O . PHE A 1 118 ? 36.114 58.380 73.597 1.00 29.22 115 PHE A O 1
ATOM 911 N N . ILE A 1 119 ? 36.206 59.444 75.579 1.00 29.56 116 ILE A N 1
ATOM 912 C CA . ILE A 1 119 ? 36.380 58.231 76.370 1.00 31.33 116 ILE A CA 1
ATOM 913 C C . ILE A 1 119 ? 35.158 57.342 76.173 1.00 30.96 116 ILE A C 1
ATOM 914 O O . ILE A 1 119 ? 34.046 57.838 75.980 1.00 29.43 116 ILE A O 1
ATOM 919 N N . ASP A 1 120 ? 35.360 56.032 76.239 1.00 29.48 117 ASP A N 1
ATOM 920 C CA . ASP A 1 120 ? 34.274 55.093 76.018 1.00 30.57 117 ASP A CA 1
ATOM 921 C C . ASP A 1 120 ? 33.341 54.863 77.208 1.00 31.98 117 ASP A C 1
ATOM 922 O O . ASP A 1 120 ? 33.302 53.776 77.790 1.00 29.95 117 ASP A O 1
ATOM 927 N N . ARG A 1 121 ? 32.598 55.906 77.556 1.00 32.66 118 ARG A N 1
ATOM 928 C CA . ARG A 1 121 ? 31.622 55.852 78.642 1.00 36.59 118 ARG A CA 1
ATOM 929 C C . ARG A 1 121 ? 30.455 56.740 78.207 1.00 35.90 118 ARG A C 1
ATOM 930 O O . ARG A 1 121 ? 30.660 57.794 77.601 1.00 31.88 118 ARG A O 1
ATOM 938 N N . LYS A 1 122 ? 29.234 56.310 78.504 1.00 35.67 119 LYS A N 1
ATOM 939 C CA . LYS A 1 122 ? 28.048 57.054 78.089 1.00 35.56 119 LYS A CA 1
ATOM 940 C C . LYS A 1 122 ? 27.981 58.520 78.498 1.00 34.21 119 LYS A C 1
ATOM 941 O O . LYS A 1 122 ? 27.279 59.303 77.863 1.00 34.91 119 LYS A O 1
ATOM 947 N N . ASP A 1 123 ? 28.698 58.910 79.544 1.00 32.32 120 ASP A N 1
ATOM 948 C CA . ASP A 1 123 ? 28.641 60.302 79.962 1.00 32.10 120 ASP A CA 1
ATOM 949 C C . ASP A 1 123 ? 29.618 61.229 79.232 1.00 29.42 120 ASP A C 1
ATOM 950 O O . ASP A 1 123 ? 29.701 62.406 79.545 1.00 32.85 120 ASP A O 1
ATOM 955 N N . SER A 1 124 ? 30.352 60.700 78.259 1.00 28.52 121 SER A N 1
ATOM 956 C CA . SER A 1 124 ? 31.259 61.532 77.469 1.00 27.35 121 SER A CA 1
ATOM 957 C C . SER A 1 124 ? 30.446 61.962 76.245 1.00 24.27 121 SER A C 1
ATOM 958 O O . SER A 1 124 ? 29.765 61.139 75.645 1.00 27.46 121 SER A O 1
ATOM 961 N N . TYR A 1 125 ? 30.509 63.244 75.892 1.00 26.45 122 TYR A N 1
ATOM 962 C CA . TYR A 1 125 ? 29.740 63.781 74.760 1.00 26.24 122 TYR A CA 1
ATOM 963 C C . TYR A 1 125 ? 29.863 63.049 73.440 1.00 27.70 122 TYR A C 1
ATOM 964 O O . TYR A 1 125 ? 28.869 62.858 72.728 1.00 25.13 122 TYR A O 1
ATOM 973 N N . TYR A 1 126 ? 31.085 62.657 73.095 1.00 26.17 123 TYR A N 1
ATOM 974 C CA . TYR A 1 126 ? 31.306 62.005 71.815 1.00 25.55 123 TYR A CA 1
ATOM 975 C C . TYR A 1 126 ? 31.811 60.580 71.934 1.00 25.64 123 TYR A C 1
ATOM 976 O O . TYR A 1 126 ? 32.539 60.095 71.071 1.00 23.83 123 TYR A O 1
ATOM 985 N N . SER A 1 127 ? 31.412 59.903 73.008 1.00 26.25 124 SER A N 1
ATOM 986 C CA . SER A 1 127 ? 31.808 58.521 73.221 1.00 26.57 124 SER A CA 1
ATOM 987 C C . SER A 1 127 ? 31.142 57.655 72.165 1.00 28.54 124 SER A C 1
ATOM 988 O O . SER A 1 127 ? 30.157 58.062 71.542 1.00 28.58 124 SER A O 1
ATOM 991 N N . ILE A 1 128 ? 31.679 56.455 71.972 1.00 27.68 125 ILE A N 1
ATOM 992 C CA . ILE A 1 128 ? 31.125 55.509 71.014 1.00 29.13 125 ILE A CA 1
ATOM 993 C C . ILE A 1 128 ? 29.676 55.195 71.422 1.00 30.93 125 ILE A C 1
ATOM 994 O O . ILE A 1 128 ? 28.817 54.945 70.568 1.00 29.29 125 ILE A O 1
ATOM 999 N N . HIS A 1 129 ? 29.401 55.232 72.726 1.00 29.62 126 HIS A N 1
ATOM 1000 C CA . HIS A 1 129 ? 28.054 54.966 73.225 1.00 31.62 126 HIS A CA 1
ATOM 1001 C C . HIS A 1 129 ? 27.063 55.984 72.680 1.00 31.67 126 HIS A C 1
ATOM 1002 O O . HIS A 1 129 ? 26.038 55.614 72.118 1.00 31.92 126 HIS A O 1
ATOM 1009 N N . GLN A 1 130 ? 27.378 57.264 72.853 1.00 31.00 127 GLN A N 1
ATOM 1010 C CA . GLN A 1 130 ? 26.502 58.337 72.398 1.00 33.05 127 GLN A CA 1
ATOM 1011 C C . GLN A 1 130 ? 26.377 58.395 70.879 1.00 32.44 127 GLN A C 1
ATOM 1012 O O . GLN A 1 130 ? 25.296 58.672 70.349 1.00 31.05 127 GLN A O 1
ATOM 1018 N N . ILE A 1 131 ? 27.474 58.134 70.176 1.00 30.87 128 ILE A N 1
ATOM 1019 C CA . ILE A 1 131 ? 27.442 58.157 68.715 1.00 30.75 128 ILE A CA 1
ATOM 1020 C C . ILE A 1 131 ? 26.520 57.059 68.202 1.00 32.11 128 ILE A C 1
ATOM 1021 O O . ILE A 1 131 ? 25.638 57.306 67.377 1.00 30.53 128 ILE A O 1
ATOM 1026 N N . ALA A 1 132 ? 26.737 55.843 68.697 1.00 30.64 129 ALA A N 1
ATOM 1027 C CA . ALA A 1 132 ? 25.936 54.694 68.299 1.00 33.19 129 ALA A CA 1
ATOM 1028 C C . ALA A 1 132 ? 24.461 54.898 68.637 1.00 34.31 129 ALA A C 1
ATOM 1029 O O . ALA A 1 132 ? 23.587 54.642 67.814 1.00 35.55 129 ALA A O 1
ATOM 1031 N N . GLN A 1 133 ? 24.185 55.362 69.848 1.00 35.45 130 GLN A N 1
ATOM 1032 C CA . GLN A 1 133 ? 22.807 55.577 70.249 1.00 37.71 130 GLN A CA 1
ATOM 1033 C C . GLN A 1 133 ? 22.145 56.704 69.458 1.00 37.64 130 GLN A C 1
ATOM 1034 O O . GLN A 1 133 ? 20.961 56.628 69.147 1.00 35.60 130 GLN A O 1
ATOM 1040 N N . MET A 1 134 ? 22.908 57.736 69.108 1.00 36.11 131 MET A N 1
ATOM 1041 C CA . MET A 1 134 ? 22.345 58.835 68.333 1.00 35.54 131 MET A CA 1
ATOM 1042 C C . MET A 1 134 ? 22.119 58.387 66.889 1.00 36.56 131 MET A C 1
ATOM 1043 O O . MET A 1 134 ? 21.225 58.889 66.201 1.00 37.55 131 MET A O 1
ATOM 1048 N N . GLY A 1 135 ? 22.924 57.429 66.438 1.00 36.15 132 GLY A N 1
ATOM 1049 C CA . GLY A 1 135 ? 22.795 56.929 65.082 1.00 38.30 132 GLY A CA 1
ATOM 1050 C C . GLY A 1 135 ? 21.469 56.235 64.814 1.00 40.23 132 GLY A C 1
ATOM 1051 O O . GLY A 1 135 ? 20.995 56.204 63.674 1.00 38.05 132 GLY A O 1
ATOM 1052 N N . VAL A 1 136 ? 20.875 55.666 65.860 1.00 39.99 133 VAL A N 1
ATOM 1053 C CA . VAL A 1 136 ? 19.594 54.986 65.724 1.00 42.51 133 VAL A CA 1
ATOM 1054 C C . VAL A 1 136 ? 18.573 55.979 65.173 1.00 42.77 133 VAL A C 1
ATOM 1055 O O . VAL A 1 136 ? 17.774 55.644 64.302 1.00 43.52 133 VAL A O 1
ATOM 1059 N N . GLY A 1 137 ? 18.615 57.206 65.681 1.00 44.02 134 GLY A N 1
ATOM 1060 C CA . GLY A 1 137 ? 17.698 58.233 65.220 1.00 44.92 134 GLY A CA 1
ATOM 1061 C C . GLY A 1 137 ? 17.918 58.565 63.755 1.00 46.54 134 GLY A C 1
ATOM 1062 O O . GLY A 1 137 ? 17.081 59.212 63.122 1.00 47.04 134 GLY A O 1
ATOM 1063 N N . GLU A 1 138 ? 19.052 58.131 63.215 1.00 45.37 135 GLU A N 1
ATOM 1064 C CA . GLU A 1 138 ? 19.368 58.376 61.814 1.00 46.37 135 GLU A CA 1
ATOM 1065 C C . GLU A 1 138 ? 18.991 57.163 60.974 1.00 45.98 135 GLU A C 1
ATOM 1066 O O . GLU A 1 138 ? 19.239 57.128 59.770 1.00 46.02 135 GLU A O 1
ATOM 1072 N N . GLY A 1 139 ? 18.394 56.167 61.618 1.00 46.66 136 GLY A N 1
ATOM 1073 C CA . GLY A 1 139 ? 17.991 54.965 60.910 1.00 47.68 136 GLY A CA 1
ATOM 1074 C C . GLY A 1 139 ? 19.086 53.919 60.829 1.00 48.36 136 GLY A C 1
ATOM 1075 O O . GLY A 1 139 ? 19.102 53.101 59.911 1.00 48.04 136 GLY A O 1
ATOM 1076 N N . LYS A 1 140 ? 20.002 53.942 61.793 1.00 48.61 137 LYS A N 1
ATOM 1077 C CA . LYS A 1 140 ? 21.109 52.990 61.823 1.00 49.45 137 LYS A CA 1
ATOM 1078 C C . LYS A 1 140 ? 21.149 52.255 63.156 1.00 49.41 137 LYS A C 1
ATOM 1079 O O . LYS A 1 140 ? 21.363 52.867 64.203 1.00 48.29 137 LYS A O 1
ATOM 1085 N N . SER A 1 141 ? 20.947 50.942 63.110 1.00 50.80 138 SER A N 1
ATOM 1086 C CA . SER A 1 141 ? 20.964 50.121 64.317 1.00 53.14 138 SER A CA 1
ATOM 1087 C C . SER A 1 141 ? 22.379 50.004 64.871 1.00 53.83 138 SER A C 1
ATOM 1088 O O . SER A 1 141 ? 23.348 49.958 64.111 1.00 53.98 138 SER A O 1
ATOM 1091 N N . ILE A 1 142 ? 22.488 49.958 66.197 1.00 53.18 139 ILE A N 1
ATOM 1092 C CA . ILE A 1 142 ? 23.783 49.835 66.854 1.00 54.05 139 ILE A CA 1
ATOM 1093 C C . ILE A 1 142 ? 24.508 48.621 66.298 1.00 53.92 139 ILE A C 1
ATOM 1094 O O . ILE A 1 142 ? 23.910 47.559 66.130 1.00 54.38 139 ILE A O 1
ATOM 1099 N N . GLY A 1 143 ? 25.796 48.778 66.017 1.00 53.76 140 GLY A N 1
ATOM 1100 C CA . GLY A 1 143 ? 26.560 47.672 65.474 1.00 53.46 140 GLY A CA 1
ATOM 1101 C C . GLY A 1 143 ? 26.655 47.772 63.967 1.00 52.96 140 GLY A C 1
ATOM 1102 O O . GLY A 1 143 ? 27.392 47.025 63.328 1.00 52.53 140 GLY A O 1
ATOM 1103 N N . GLN A 1 144 ? 25.895 48.699 63.394 1.00 53.45 141 GLN A N 1
ATOM 1104 C CA . GLN A 1 144 ? 25.901 48.909 61.950 1.00 53.60 141 GLN A CA 1
ATOM 1105 C C . GLN A 1 144 ? 26.942 49.970 61.588 1.00 54.42 141 GLN A C 1
ATOM 1106 O O . GLN A 1 144 ? 27.073 50.989 62.271 1.00 53.57 141 GLN A O 1
ATOM 1108 N N . TRP A 1 145 ? 27.683 49.715 60.514 1.00 54.38 142 TRP A N 1
ATOM 1109 C CA . TRP A 1 145 ? 28.725 50.628 60.042 1.00 54.64 142 TRP A CA 1
ATOM 1110 C C . TRP A 1 145 ? 28.074 51.827 59.327 1.00 53.50 142 TRP A C 1
ATOM 1111 O O . TRP A 1 145 ? 27.110 51.658 58.578 1.00 54.48 142 TRP A O 1
ATOM 1122 N N . TYR A 1 146 ? 28.592 53.032 59.562 1.00 52.09 143 TYR A N 1
ATOM 1123 C CA . TYR A 1 146 ? 28.035 54.237 58.934 1.00 48.98 143 TYR A CA 1
ATOM 1124 C C . TYR A 1 146 ? 28.857 54.749 57.756 1.00 45.63 143 TYR A C 1
ATOM 1125 O O . TYR A 1 146 ? 30.003 54.359 57.557 1.00 45.00 143 TYR A O 1
ATOM 1134 N N . GLY A 1 147 ? 28.247 55.650 56.993 1.00 42.63 144 GLY A N 1
ATOM 1135 C CA . GLY A 1 147 ? 28.924 56.282 55.877 1.00 37.53 144 GLY A CA 1
ATOM 1136 C C . GLY A 1 147 ? 29.336 57.645 56.408 1.00 34.92 144 GLY A C 1
ATOM 1137 O O . GLY A 1 147 ? 28.891 58.036 57.488 1.00 34.70 144 GLY A O 1
ATOM 1138 N N . PRO A 1 148 ? 30.172 58.404 55.691 1.00 34.09 145 PRO A N 1
ATOM 1139 C CA . PRO A 1 148 ? 30.587 59.721 56.187 1.00 33.11 145 PRO A CA 1
ATOM 1140 C C . PRO A 1 148 ? 29.442 60.682 56.532 1.00 32.80 145 PRO A C 1
ATOM 1141 O O . PRO A 1 148 ? 29.470 61.339 57.574 1.00 31.12 145 PRO A O 1
ATOM 1145 N N . ASN A 1 149 ? 28.438 60.760 55.661 1.00 32.92 146 ASN A N 1
ATOM 1146 C CA . ASN A 1 149 ? 27.299 61.652 55.882 1.00 34.11 146 ASN A CA 1
ATOM 1147 C C . ASN A 1 149 ? 26.591 61.376 57.203 1.00 33.32 146 ASN A C 1
ATOM 1148 O O . ASN A 1 149 ? 26.275 62.297 57.956 1.00 35.15 146 ASN A O 1
ATOM 1153 N N . THR A 1 150 ? 26.338 60.105 57.484 1.00 31.47 147 THR A N 1
ATOM 1154 C CA . THR A 1 150 ? 25.654 59.728 58.712 1.00 32.81 147 THR A CA 1
ATOM 1155 C C . THR A 1 150 ? 26.426 60.088 59.981 1.00 30.08 147 THR A C 1
ATOM 1156 O O . THR A 1 150 ? 25.860 60.646 60.921 1.00 26.76 147 THR A O 1
ATOM 1160 N N . VAL A 1 151 ? 27.710 59.763 60.021 1.00 30.47 148 VAL A N 1
ATOM 1161 C CA . VAL A 1 151 ? 28.494 60.076 61.210 1.00 30.04 148 VAL A CA 1
ATOM 1162 C C . VAL A 1 151 ? 28.543 61.589 61.417 1.00 28.96 148 VAL A C 1
ATOM 1163 O O . VAL A 1 151 ? 28.516 62.071 62.552 1.00 27.73 148 VAL A O 1
ATOM 1167 N N . ALA A 1 152 ? 28.582 62.336 60.315 1.00 28.89 149 ALA A N 1
ATOM 1168 C CA . ALA A 1 152 ? 28.617 63.792 60.377 1.00 28.00 149 ALA A CA 1
ATOM 1169 C C . ALA A 1 152 ? 27.314 64.313 60.989 1.00 28.95 149 ALA A C 1
ATOM 1170 O O . ALA A 1 152 ? 27.337 65.175 61.859 1.00 27.65 149 ALA A O 1
ATOM 1172 N N . GLN A 1 153 ? 26.179 63.794 60.524 1.00 29.71 150 GLN A N 1
ATOM 1173 C CA . GLN A 1 153 ? 24.889 64.220 61.060 1.00 28.06 150 GLN A CA 1
ATOM 1174 C C . GLN A 1 153 ? 24.816 63.913 62.556 1.00 26.67 150 GLN A C 1
ATOM 1175 O O . GLN A 1 153 ? 24.278 64.700 63.337 1.00 27.45 150 GLN A O 1
ATOM 1181 N N . VAL A 1 154 ? 25.359 62.769 62.957 1.00 24.88 151 VAL A N 1
ATOM 1182 C CA . VAL A 1 154 ? 25.346 62.393 64.373 1.00 25.83 151 VAL A CA 1
ATOM 1183 C C . VAL A 1 154 ? 26.180 63.361 65.219 1.00 25.20 151 VAL A C 1
ATOM 1184 O O . VAL A 1 154 ? 25.738 63.817 66.276 1.00 26.03 151 VAL A O 1
ATOM 1188 N N . LEU A 1 155 ? 27.382 63.689 64.751 1.00 24.52 152 LEU A N 1
ATOM 1189 C CA . LEU A 1 155 ? 28.249 64.602 65.495 1.00 23.44 152 LEU A CA 1
ATOM 1190 C C . LEU A 1 155 ? 27.576 65.958 65.710 1.00 24.84 152 LEU A C 1
ATOM 1191 O O . LEU A 1 155 ? 27.706 66.560 66.774 1.00 22.71 152 LEU A O 1
ATOM 1196 N N . LYS A 1 156 ? 26.847 66.439 64.706 1.00 24.57 153 LYS A N 1
ATOM 1197 C CA . LYS A 1 156 ? 26.160 67.730 64.835 1.00 25.08 153 LYS A CA 1
ATOM 1198 C C . LYS A 1 156 ? 25.178 67.686 66.011 1.00 24.76 153 LYS A C 1
ATOM 1199 O O . LYS A 1 156 ? 25.125 68.602 66.830 1.00 24.79 153 LYS A O 1
ATOM 1205 N N . LYS A 1 157 ? 24.391 66.621 66.082 1.00 26.81 154 LYS A N 1
ATOM 1206 C CA . LYS A 1 157 ? 23.416 66.483 67.154 1.00 27.51 154 LYS A CA 1
ATOM 1207 C C . LYS A 1 157 ? 24.066 66.275 68.519 1.00 27.99 154 LYS A C 1
ATOM 1208 O O . LYS A 1 157 ? 23.543 66.724 69.541 1.00 27.35 154 LYS A O 1
ATOM 1214 N N . LEU A 1 158 ? 25.208 65.598 68.542 1.00 25.88 155 LEU A N 1
ATOM 1215 C CA . LEU A 1 158 ? 25.891 65.361 69.810 1.00 25.66 155 LEU A CA 1
ATOM 1216 C C . LEU A 1 158 ? 26.505 66.633 70.366 1.00 25.64 155 LEU A C 1
ATOM 1217 O O . LEU A 1 158 ? 26.538 66.838 71.579 1.00 26.58 155 LEU A O 1
ATOM 1222 N N . ALA A 1 159 ? 26.989 67.488 69.470 1.00 25.97 156 ALA A N 1
ATOM 1223 C CA . ALA A 1 159 ? 27.638 68.732 69.859 1.00 26.12 156 ALA A CA 1
ATOM 1224 C C . ALA A 1 159 ? 26.694 69.737 70.521 1.00 27.40 156 ALA A C 1
ATOM 1225 O O . ALA A 1 159 ? 27.141 70.667 71.185 1.00 28.30 156 ALA A O 1
ATOM 1227 N N . VAL A 1 160 ? 25.391 69.564 70.323 1.00 29.35 157 VAL A N 1
ATOM 1228 C CA . VAL A 1 160 ? 24.424 70.470 70.930 1.00 29.68 157 VAL A CA 1
ATOM 1229 C C . VAL A 1 160 ? 24.561 70.451 72.456 1.00 30.09 157 VAL A C 1
ATOM 1230 O O . VAL A 1 160 ? 24.417 71.484 73.108 1.00 30.89 157 VAL A O 1
ATOM 1234 N N . PHE A 1 161 ? 24.863 69.287 73.026 1.00 30.23 158 PHE A N 1
ATOM 1235 C CA . PHE A 1 161 ? 25.006 69.175 74.476 1.00 31.78 158 PHE A CA 1
ATOM 1236 C C . PHE A 1 161 ? 26.322 69.716 75.022 1.00 31.61 158 PHE A C 1
ATOM 1237 O O . PHE A 1 161 ? 26.422 70.011 76.215 1.00 30.21 158 PHE A O 1
ATOM 1245 N N . ASP A 1 162 ? 27.327 69.849 74.156 1.00 30.45 159 ASP A N 1
ATOM 1246 C CA . ASP A 1 162 ? 28.655 70.321 74.572 1.00 30.08 159 ASP A CA 1
ATOM 1247 C C . ASP A 1 162 ? 28.699 71.841 74.649 1.00 30.35 159 ASP A C 1
ATOM 1248 O O . ASP A 1 162 ? 29.141 72.503 73.711 1.00 28.93 159 ASP A O 1
ATOM 1253 N N . THR A 1 163 ? 28.253 72.395 75.773 1.00 30.18 160 THR A N 1
ATOM 1254 C CA . THR A 1 163 ? 28.232 73.843 75.954 1.00 33.18 160 THR A CA 1
ATOM 1255 C C . THR A 1 163 ? 29.613 74.407 76.279 1.00 33.28 160 THR A C 1
ATOM 1256 O O . THR A 1 163 ? 29.830 75.616 76.228 1.00 34.58 160 THR A O 1
ATOM 1260 N N . TRP A 1 164 ? 30.549 73.526 76.614 1.00 33.94 161 TRP A N 1
ATOM 1261 C CA . TRP A 1 164 ? 31.911 73.954 76.906 1.00 32.69 161 TRP A CA 1
ATOM 1262 C C . TRP A 1 164 ? 32.569 74.398 75.599 1.00 31.09 161 TRP A C 1
ATOM 1263 O O . TRP A 1 164 ? 33.198 75.454 75.537 1.00 30.44 161 TRP A O 1
ATOM 1274 N N . SER A 1 165 ? 32.412 73.593 74.551 1.00 31.11 162 SER A N 1
ATOM 1275 C CA . SER A 1 165 ? 32.992 73.919 73.248 1.00 31.14 162 SER A CA 1
ATOM 1276 C C . SER A 1 165 ? 32.107 74.907 72.488 1.00 31.85 162 SER A C 1
ATOM 1277 O O . SER A 1 165 ? 32.609 75.763 71.753 1.00 30.91 162 SER A O 1
ATOM 1280 N N . SER A 1 166 ? 30.794 74.778 72.677 1.00 31.15 163 SER A N 1
ATOM 1281 C CA . SER A 1 166 ? 29.815 75.637 72.016 1.00 33.10 163 SER A CA 1
ATOM 1282 C C . SER A 1 166 ? 30.150 75.825 70.537 1.00 32.41 163 SER A C 1
ATOM 1283 O O . SER A 1 166 ? 30.310 76.941 70.047 1.00 34.03 163 SER A O 1
ATOM 1286 N N . LEU A 1 167 ? 30.247 74.700 69.842 1.00 31.81 164 LEU A N 1
ATOM 1287 C CA . LEU A 1 167 ? 30.567 74.654 68.421 1.00 31.37 164 LEU A CA 1
ATOM 1288 C C . LEU A 1 167 ? 29.312 74.746 67.560 1.00 31.04 164 LEU A C 1
ATOM 1289 O O . LEU A 1 167 ? 28.200 74.480 68.017 1.00 31.39 164 LEU A O 1
ATOM 1294 N N . ALA A 1 168 ? 29.502 75.144 66.311 1.00 28.61 165 ALA A N 1
ATOM 1295 C CA . ALA A 1 168 ? 28.410 75.188 65.359 1.00 25.98 165 ALA A CA 1
ATOM 1296 C C . ALA A 1 168 ? 28.877 74.170 64.325 1.00 26.69 165 ALA A C 1
ATOM 1297 O O . ALA A 1 168 ? 29.990 74.277 63.819 1.00 26.11 165 ALA A O 1
ATOM 1299 N N . VAL A 1 169 ? 28.058 73.165 64.042 1.00 24.96 166 VAL A N 1
ATOM 1300 C CA . VAL A 1 169 ? 28.431 72.168 63.052 1.00 24.51 166 VAL A CA 1
ATOM 1301 C C . VAL A 1 169 ? 27.493 72.265 61.855 1.00 25.74 166 VAL A C 1
ATOM 1302 O O . VAL A 1 169 ? 26.281 72.128 62.000 1.00 25.08 166 VAL A O 1
ATOM 1306 N N . HIS A 1 170 ? 28.064 72.505 60.677 1.00 24.85 167 HIS A N 1
ATOM 1307 C CA . HIS A 1 170 ? 27.273 72.615 59.455 1.00 25.14 167 HIS A CA 1
ATOM 1308 C C . HIS A 1 170 ? 27.665 71.520 58.465 1.00 25.44 167 HIS A C 1
ATOM 1309 O O . HIS A 1 170 ? 28.838 71.355 58.134 1.00 23.99 167 HIS A O 1
ATOM 1316 N N . ILE A 1 171 ? 26.673 70.772 57.999 1.00 25.46 168 ILE A N 1
ATOM 1317 C CA . ILE A 1 171 ? 26.908 69.710 57.038 1.00 28.08 168 ILE A CA 1
ATOM 1318 C C . ILE A 1 171 ? 26.340 70.219 55.717 1.00 29.67 168 ILE A C 1
ATOM 1319 O O . ILE A 1 171 ? 25.133 70.338 55.554 1.00 28.56 168 ILE A O 1
ATOM 1324 N N . ALA A 1 172 ? 27.231 70.528 54.786 1.00 30.44 169 ALA A N 1
ATOM 1325 C CA . ALA A 1 172 ? 26.841 71.061 53.495 1.00 31.98 169 ALA A CA 1
ATOM 1326 C C . ALA A 1 172 ? 26.524 69.994 52.469 1.00 34.01 169 ALA A C 1
ATOM 1327 O O . ALA A 1 172 ? 27.421 69.339 51.942 1.00 34.22 169 ALA A O 1
ATOM 1329 N N . MET A 1 173 ? 25.239 69.831 52.181 1.00 37.37 170 MET A N 1
ATOM 1330 C CA . MET A 1 173 ? 24.799 68.862 51.190 1.00 39.21 170 MET A CA 1
ATOM 1331 C C . MET A 1 173 ? 24.736 69.542 49.824 1.00 40.54 170 MET A C 1
ATOM 1332 O O . MET A 1 173 ? 25.175 70.686 49.672 1.00 40.52 170 MET A O 1
ATOM 1337 N N . ASP A 1 174 ? 24.203 68.833 48.833 1.00 40.83 171 ASP A N 1
ATOM 1338 C CA . ASP A 1 174 ? 24.077 69.361 47.474 1.00 41.33 171 ASP A CA 1
ATOM 1339 C C . ASP A 1 174 ? 25.364 69.966 46.945 1.00 40.34 171 ASP A C 1
ATOM 1340 O O . ASP A 1 174 ? 25.333 70.829 46.065 1.00 40.64 171 ASP A O 1
ATOM 1345 N N . ASN A 1 175 ? 26.495 69.526 47.484 1.00 37.27 172 ASN A N 1
ATOM 1346 C CA . ASN A 1 175 ? 27.784 70.038 47.045 1.00 36.33 172 ASN A CA 1
ATOM 1347 C C . ASN A 1 175 ? 27.825 71.556 47.048 1.00 37.00 172 ASN A C 1
ATOM 1348 O O . ASN A 1 175 ? 28.472 72.171 46.198 1.00 36.84 172 ASN A O 1
ATOM 1353 N N . THR A 1 176 ? 27.141 72.164 48.008 1.00 36.48 173 THR A N 1
ATOM 1354 C CA . THR A 1 176 ? 27.126 73.615 48.084 1.00 37.95 173 THR A CA 1
ATOM 1355 C C . THR A 1 176 ? 27.232 74.151 49.501 1.00 36.48 173 THR A C 1
ATOM 1356 O O . THR A 1 176 ? 26.602 73.643 50.426 1.00 38.54 173 THR A O 1
ATOM 1360 N N . VAL A 1 177 ? 28.050 75.182 49.660 1.00 35.95 174 VAL A N 1
ATOM 1361 C CA . VAL A 1 177 ? 28.230 75.832 50.945 1.00 35.17 174 VAL A CA 1
ATOM 1362 C C . VAL A 1 177 ? 27.607 77.220 50.821 1.00 35.33 174 VAL A C 1
ATOM 1363 O O . VAL A 1 177 ? 28.153 78.096 50.143 1.00 34.66 174 VAL A O 1
ATOM 1367 N N . VAL A 1 178 ? 26.458 77.405 51.468 1.00 34.99 175 VAL A N 1
ATOM 1368 C CA . VAL A 1 178 ? 25.740 78.675 51.428 1.00 34.07 175 VAL A CA 1
ATOM 1369 C C . VAL A 1 178 ? 26.231 79.573 52.560 1.00 34.19 175 VAL A C 1
ATOM 1370 O O . VAL A 1 178 ? 25.953 79.323 53.735 1.00 33.28 175 VAL A O 1
ATOM 1374 N N . MET A 1 179 ? 26.968 80.619 52.200 1.00 33.61 176 MET A N 1
ATOM 1375 C CA . MET A 1 179 ? 27.525 81.529 53.188 1.00 34.55 176 MET A CA 1
ATOM 1376 C C . MET A 1 179 ? 26.499 82.158 54.126 1.00 35.75 176 MET A C 1
ATOM 1377 O O . MET A 1 179 ? 26.771 82.313 55.315 1.00 35.25 176 MET A O 1
ATOM 1382 N N . GLU A 1 180 ? 25.319 82.502 53.620 1.00 35.39 177 GLU A N 1
ATOM 1383 C CA . GLU A 1 180 ? 24.316 83.099 54.494 1.00 36.88 177 GLU A CA 1
ATOM 1384 C C . GLU A 1 180 ? 23.880 82.093 55.556 1.00 35.38 177 GLU A C 1
ATOM 1385 O O . GLU A 1 180 ? 23.573 82.471 56.684 1.00 35.99 177 GLU A O 1
ATOM 1391 N N . GLU A 1 181 ? 23.850 80.815 55.193 1.00 35.74 178 GLU A N 1
ATOM 1392 C CA . GLU A 1 181 ? 23.459 79.768 56.139 1.00 34.59 178 GLU A CA 1
ATOM 1393 C C . GLU A 1 181 ? 24.501 79.629 57.248 1.00 32.78 178 GLU A C 1
ATOM 1394 O O . GLU A 1 181 ? 24.160 79.367 58.404 1.00 30.08 178 GLU A O 1
ATOM 1400 N N . ILE A 1 182 ? 25.769 79.800 56.885 1.00 30.01 179 ILE A N 1
ATOM 1401 C CA . ILE A 1 182 ? 26.861 79.704 57.848 1.00 30.92 179 ILE A CA 1
ATOM 1402 C C . ILE A 1 182 ? 26.776 80.848 58.858 1.00 30.52 179 ILE A C 1
ATOM 1403 O O . ILE A 1 182 ? 26.966 80.647 60.060 1.00 28.18 179 ILE A O 1
ATOM 1408 N N . ARG A 1 183 ? 26.488 82.049 58.366 1.00 31.24 180 ARG A N 1
ATOM 1409 C CA . ARG A 1 183 ? 26.360 83.201 59.248 1.00 30.84 180 ARG A CA 1
ATOM 1410 C C . ARG A 1 183 ? 25.138 83.030 60.158 1.00 30.19 180 ARG A C 1
ATOM 1411 O O . ARG A 1 183 ? 25.191 83.370 61.336 1.00 30.03 180 ARG A O 1
ATOM 1419 N N . ARG A 1 184 ? 24.045 82.500 59.611 1.00 29.83 181 ARG A N 1
ATOM 1420 C CA . ARG A 1 184 ? 22.824 82.284 60.394 1.00 31.38 181 ARG A CA 1
ATOM 1421 C C . ARG A 1 184 ? 23.082 81.271 61.513 1.00 31.70 181 ARG A C 1
ATOM 1422 O O . ARG A 1 184 ? 22.497 81.344 62.600 1.00 31.30 181 ARG A O 1
ATOM 1430 N N . LEU A 1 185 ? 23.963 80.321 61.238 1.00 30.33 182 LEU A N 1
ATOM 1431 C CA . LEU A 1 185 ? 24.294 79.294 62.211 1.00 29.70 182 LEU A CA 1
ATOM 1432 C C . LEU A 1 185 ? 25.303 79.755 63.259 1.00 28.14 182 LEU A C 1
ATOM 1433 O O . LEU A 1 185 ? 25.140 79.484 64.447 1.00 28.99 182 LEU A O 1
ATOM 1438 N N . CYS A 1 186 ? 26.334 80.470 62.818 1.00 28.42 183 CYS A N 1
ATOM 1439 C CA . CYS A 1 186 ? 27.403 80.922 63.703 1.00 29.33 183 CYS A CA 1
ATOM 1440 C C . CYS A 1 186 ? 27.264 82.234 64.476 1.00 29.96 183 CYS A C 1
ATOM 1441 O O . CYS A 1 186 ? 27.762 82.334 65.594 1.00 28.71 183 CYS A O 1
ATOM 1444 N N . ARG A 1 187 ? 26.624 83.241 63.887 1.00 30.65 184 ARG A N 1
ATOM 1445 C CA . ARG A 1 187 ? 26.469 84.527 64.567 1.00 32.43 184 ARG A CA 1
ATOM 1446 C C . ARG A 1 187 ? 25.645 84.377 65.844 1.00 33.69 184 ARG A C 1
ATOM 1447 O O . ARG A 1 187 ? 24.503 83.924 65.800 1.00 33.69 184 ARG A O 1
ATOM 1455 N N . THR A 1 188 ? 26.230 84.758 66.974 1.00 35.87 185 THR A N 1
ATOM 1456 C CA . THR A 1 188 ? 25.539 84.676 68.259 1.00 39.54 185 THR A CA 1
ATOM 1457 C C . THR A 1 188 ? 24.829 86.000 68.522 1.00 42.04 185 THR A C 1
ATOM 1458 O O . THR A 1 188 ? 23.805 86.050 69.206 1.00 43.47 185 THR A O 1
ATOM 1462 N N . SER A 1 189 ? 25.389 87.069 67.965 1.00 43.22 186 SER A N 1
ATOM 1463 C CA . SER A 1 189 ? 24.838 88.408 68.109 1.00 45.47 186 SER A CA 1
ATOM 1464 C C . SER A 1 189 ? 25.373 89.275 66.972 1.00 46.40 186 SER A C 1
ATOM 1465 O O . SER A 1 189 ? 26.232 88.841 66.205 1.00 44.46 186 SER A O 1
ATOM 1468 N N . VAL A 1 190 ? 24.859 90.495 66.862 1.00 47.89 187 VAL A N 1
ATOM 1469 C CA . VAL A 1 190 ? 25.299 91.409 65.816 1.00 51.17 187 VAL A CA 1
ATOM 1470 C C . VAL A 1 190 ? 26.728 91.873 66.103 1.00 53.07 187 VAL A C 1
ATOM 1471 O O . VAL A 1 190 ? 27.028 92.334 67.202 1.00 53.86 187 VAL A O 1
ATOM 1475 N N . PRO A 1 191 ? 27.633 91.746 65.117 1.00 54.99 188 PRO A N 1
ATOM 1476 C CA . PRO A 1 191 ? 29.026 92.166 65.302 1.00 57.18 188 PRO A CA 1
ATOM 1477 C C . PRO A 1 191 ? 29.165 93.676 65.464 1.00 59.20 188 PRO A C 1
ATOM 1478 O O . PRO A 1 191 ? 28.683 94.443 64.631 1.00 60.52 188 PRO A O 1
ATOM 1482 N N . CYS A 1 192 ? 29.829 94.094 66.538 1.00 60.47 189 CYS A N 1
ATOM 1483 C CA . CYS A 1 192 ? 30.026 95.513 66.825 1.00 61.51 189 CYS A CA 1
ATOM 1484 C C . CYS A 1 192 ? 30.941 96.194 65.810 1.00 62.02 189 CYS A C 1
ATOM 1485 O O . CYS A 1 192 ? 31.860 95.576 65.270 1.00 63.26 189 CYS A O 1
ATOM 1487 N N . SER A 1 220 ? 32.081 85.201 72.662 1.00 50.46 217 SER A N 1
ATOM 1488 C CA . SER A 1 220 ? 32.446 85.343 71.257 1.00 49.16 217 SER A CA 1
ATOM 1489 C C . SER A 1 220 ? 31.198 85.567 70.406 1.00 48.02 217 SER A C 1
ATOM 1490 O O . SER A 1 220 ? 30.167 84.923 70.618 1.00 48.79 217 SER A O 1
ATOM 1492 N N . PRO A 1 221 ? 31.276 86.487 69.429 1.00 45.42 218 PRO A N 1
ATOM 1493 C CA . PRO A 1 221 ? 30.145 86.791 68.546 1.00 42.62 218 PRO A CA 1
ATOM 1494 C C . PRO A 1 221 ? 29.963 85.746 67.444 1.00 39.32 218 PRO A C 1
ATOM 1495 O O . PRO A 1 221 ? 29.029 85.826 66.648 1.00 38.50 218 PRO A O 1
ATOM 1499 N N . TRP A 1 222 ? 30.855 84.763 67.416 1.00 35.37 219 TRP A N 1
ATOM 1500 C CA . TRP A 1 222 ? 30.824 83.721 66.396 1.00 31.74 219 TRP A CA 1
ATOM 1501 C C . TRP A 1 222 ? 31.084 82.339 67.016 1.00 30.61 219 TRP A C 1
ATOM 1502 O O . TRP A 1 222 ? 32.061 82.149 67.741 1.00 28.61 219 TRP A O 1
ATOM 1513 N N . ARG A 1 223 ? 30.200 81.382 66.753 1.00 29.06 220 ARG A N 1
ATOM 1514 C CA . ARG A 1 223 ? 30.385 80.033 67.278 1.00 29.40 220 ARG A CA 1
ATOM 1515 C C . ARG A 1 223 ? 31.417 79.337 66.399 1.00 29.10 220 ARG A C 1
ATOM 1516 O O . ARG A 1 223 ? 31.230 79.249 65.182 1.00 26.97 220 ARG A O 1
ATOM 1524 N N . PRO A 1 224 ? 32.523 78.846 66.994 1.00 27.78 221 PRO A N 1
ATOM 1525 C CA . PRO A 1 224 ? 33.544 78.160 66.194 1.00 26.01 221 PRO A CA 1
ATOM 1526 C C . PRO A 1 224 ? 32.844 77.164 65.287 1.00 25.02 221 PRO A C 1
ATOM 1527 O O . PRO A 1 224 ? 32.046 76.346 65.744 1.00 24.12 221 PRO A O 1
ATOM 1531 N N . LEU A 1 225 ? 33.144 77.243 63.998 1.00 24.71 222 LEU A N 1
ATOM 1532 C CA . LEU A 1 225 ? 32.496 76.399 63.015 1.00 23.16 222 LEU A CA 1
ATOM 1533 C C . LEU A 1 225 ? 33.251 75.160 62.544 1.00 24.59 222 LEU A C 1
ATOM 1534 O O . LEU A 1 225 ? 34.407 75.238 62.128 1.00 24.49 222 LEU A O 1
ATOM 1539 N N . VAL A 1 226 ? 32.569 74.025 62.613 1.00 21.75 223 VAL A N 1
ATOM 1540 C CA . VAL A 1 226 ? 33.086 72.769 62.106 1.00 22.36 223 VAL A CA 1
ATOM 1541 C C . VAL A 1 226 ? 32.228 72.553 60.853 1.00 24.23 223 VAL A C 1
ATOM 1542 O O . VAL A 1 226 ? 31.031 72.290 60.954 1.00 22.31 223 VAL A O 1
ATOM 1546 N N . LEU A 1 227 ? 32.837 72.703 59.682 1.00 22.83 224 LEU A N 1
ATOM 1547 C CA . LEU A 1 227 ? 32.140 72.533 58.405 1.00 24.67 224 LEU A CA 1
ATOM 1548 C C . LEU A 1 227 ? 32.488 71.179 57.800 1.00 25.70 224 LEU A C 1
ATOM 1549 O O . LEU A 1 227 ? 33.663 70.877 57.595 1.00 25.76 224 LEU A O 1
ATOM 1554 N N . LEU A 1 228 ? 31.471 70.362 57.534 1.00 23.07 225 LEU A N 1
ATOM 1555 C CA . LEU A 1 228 ? 31.685 69.032 56.966 1.00 26.31 225 LEU A CA 1
ATOM 1556 C C . LEU A 1 228 ? 30.965 68.949 55.633 1.00 26.87 225 LEU A C 1
ATOM 1557 O O . LEU A 1 228 ? 29.795 69.323 55.519 1.00 26.65 225 LEU A O 1
ATOM 1562 N N . ILE A 1 229 ? 31.673 68.454 54.625 1.00 28.72 226 ILE A N 1
ATOM 1563 C CA . ILE A 1 229 ? 31.118 68.364 53.282 1.00 29.31 226 ILE A CA 1
ATOM 1564 C C . ILE A 1 229 ? 31.154 66.951 52.710 1.00 28.21 226 ILE A C 1
ATOM 1565 O O . ILE A 1 229 ? 32.191 66.501 52.224 1.00 32.03 226 ILE A O 1
ATOM 1570 N N . PRO A 1 230 ? 30.023 66.227 52.766 1.00 29.15 227 PRO A N 1
ATOM 1571 C CA . PRO A 1 230 ? 29.996 64.867 52.223 1.00 30.82 227 PRO A CA 1
ATOM 1572 C C . PRO A 1 230 ? 29.984 64.905 50.696 1.00 33.65 227 PRO A C 1
ATOM 1573 O O . PRO A 1 230 ? 29.289 65.723 50.087 1.00 33.14 227 PRO A O 1
ATOM 1577 N N . LEU A 1 231 ? 30.760 64.018 50.086 1.00 32.80 228 LEU A N 1
ATOM 1578 C CA . LEU A 1 231 ? 30.870 63.969 48.634 1.00 34.33 228 LEU A CA 1
ATOM 1579 C C . LEU A 1 231 ? 31.014 62.533 48.152 1.00 36.25 228 LEU A C 1
ATOM 1580 O O . LEU A 1 231 ? 31.243 61.624 48.947 1.00 36.27 228 LEU A O 1
ATOM 1585 N N . ARG A 1 232 ? 30.862 62.345 46.843 1.00 36.27 229 ARG A N 1
ATOM 1586 C CA . ARG A 1 232 ? 31.038 61.047 46.200 1.00 38.59 229 ARG A CA 1
ATOM 1587 C C . ARG A 1 232 ? 31.724 61.421 44.897 1.00 38.32 229 ARG A C 1
ATOM 1588 O O . ARG A 1 232 ? 31.088 61.915 43.965 1.00 38.21 229 ARG A O 1
ATOM 1596 N N . LEU A 1 233 ? 33.034 61.196 44.856 1.00 38.98 230 LEU A N 1
ATOM 1597 C CA . LEU A 1 233 ? 33.869 61.566 43.718 1.00 39.47 230 LEU A CA 1
ATOM 1598 C C . LEU A 1 233 ? 34.032 60.543 42.596 1.00 41.14 230 LEU A C 1
ATOM 1599 O O . LEU A 1 233 ? 35.032 60.572 41.878 1.00 41.42 230 LEU A O 1
ATOM 1604 N N . GLY A 1 234 ? 33.054 59.658 42.432 1.00 42.94 231 GLY A N 1
ATOM 1605 C CA . GLY A 1 234 ? 33.143 58.656 41.386 1.00 45.35 231 GLY A CA 1
ATOM 1606 C C . GLY A 1 234 ? 32.267 57.450 41.665 1.00 46.94 231 GLY A C 1
ATOM 1607 O O . GLY A 1 234 ? 31.606 57.385 42.701 1.00 46.23 231 GLY A O 1
ATOM 1608 N N . LEU A 1 235 ? 32.251 56.499 40.735 1.00 48.65 232 LEU A N 1
ATOM 1609 C CA . LEU A 1 235 ? 31.456 55.284 40.896 1.00 50.69 232 LEU A CA 1
ATOM 1610 C C . LEU A 1 235 ? 32.204 54.253 41.728 1.00 51.31 232 LEU A C 1
ATOM 1611 O O . LEU A 1 235 ? 31.696 53.766 42.736 1.00 51.98 232 LEU A O 1
ATOM 1616 N N . THR A 1 236 ? 33.416 53.924 41.298 1.00 52.91 233 THR A N 1
ATOM 1617 C CA . THR A 1 236 ? 34.232 52.940 41.996 1.00 54.66 233 THR A CA 1
ATOM 1618 C C . THR A 1 236 ? 35.536 53.557 42.486 1.00 55.15 233 THR A C 1
ATOM 1619 O O . THR A 1 236 ? 36.135 53.085 43.452 1.00 54.85 233 THR A O 1
ATOM 1623 N N . ASP A 1 237 ? 35.965 54.616 41.812 1.00 55.48 234 ASP A N 1
ATOM 1624 C CA . ASP A 1 237 ? 37.189 55.319 42.170 1.00 56.61 234 ASP A CA 1
ATOM 1625 C C . ASP A 1 237 ? 36.931 56.811 41.980 1.00 55.91 234 ASP A C 1
ATOM 1626 O O . ASP A 1 237 ? 35.918 57.196 41.394 1.00 55.47 234 ASP A O 1
ATOM 1631 N N . ILE A 1 238 ? 37.833 57.654 42.469 1.00 55.29 235 ILE A N 1
ATOM 1632 C CA . ILE A 1 238 ? 37.638 59.088 42.317 1.00 54.65 235 ILE A CA 1
ATOM 1633 C C . ILE A 1 238 ? 38.178 59.572 40.986 1.00 53.28 235 ILE A C 1
ATOM 1634 O O . ILE A 1 238 ? 39.306 59.259 40.610 1.00 53.55 235 ILE A O 1
ATOM 1639 N N . ASN A 1 239 ? 37.361 60.332 40.269 1.00 51.88 236 ASN A N 1
ATOM 1640 C CA . ASN A 1 239 ? 37.772 60.870 38.984 1.00 49.70 236 ASN A CA 1
ATOM 1641 C C . ASN A 1 239 ? 39.096 61.600 39.207 1.00 48.15 236 ASN A C 1
ATOM 1642 O O . ASN A 1 239 ? 39.241 62.338 40.178 1.00 47.13 236 ASN A O 1
ATOM 1647 N N . GLU A 1 240 ? 40.059 61.391 38.314 1.00 45.59 237 GLU A N 1
ATOM 1648 C CA . GLU A 1 240 ? 41.364 62.031 38.444 1.00 44.30 237 GLU A CA 1
ATOM 1649 C C . GLU A 1 240 ? 41.300 63.555 38.434 1.00 41.91 237 GLU A C 1
ATOM 1650 O O . GLU A 1 240 ? 42.194 64.222 38.955 1.00 40.13 237 GLU A O 1
ATOM 1656 N N . ALA A 1 241 ? 40.248 64.105 37.838 1.00 41.27 238 ALA A N 1
ATOM 1657 C CA . ALA A 1 241 ? 40.089 65.554 37.773 1.00 42.29 238 ALA A CA 1
ATOM 1658 C C . ALA A 1 241 ? 39.902 66.164 39.168 1.00 42.68 238 ALA A C 1
ATOM 1659 O O . ALA A 1 241 ? 40.157 67.351 39.376 1.00 43.24 238 ALA A O 1
ATOM 1661 N N . TYR A 1 242 ? 39.465 65.341 40.118 1.00 42.10 239 TYR A N 1
ATOM 1662 C CA . TYR A 1 242 ? 39.232 65.786 41.494 1.00 40.98 239 TYR A CA 1
ATOM 1663 C C . TYR A 1 242 ? 40.506 65.791 42.343 1.00 39.73 239 TYR A C 1
ATOM 1664 O O . TYR A 1 242 ? 40.592 66.516 43.331 1.00 39.68 239 TYR A O 1
ATOM 1673 N N . VAL A 1 243 ? 41.487 64.979 41.959 1.00 38.67 240 VAL A N 1
ATOM 1674 C CA . VAL A 1 243 ? 42.740 64.864 42.707 1.00 37.28 240 VAL A CA 1
ATOM 1675 C C . VAL A 1 243 ? 43.394 66.177 43.123 1.00 38.08 240 VAL A C 1
ATOM 1676 O O . VAL A 1 243 ? 43.812 66.332 44.276 1.00 35.59 240 VAL A O 1
ATOM 1680 N N . GLU A 1 244 ? 43.502 67.118 42.192 1.00 37.09 241 GLU A N 1
ATOM 1681 C CA . GLU A 1 244 ? 44.117 68.402 42.502 1.00 38.30 241 GLU A CA 1
ATOM 1682 C C . GLU A 1 244 ? 43.280 69.196 43.496 1.00 37.01 241 GLU A C 1
ATOM 1683 O O . GLU A 1 244 ? 43.811 69.862 44.381 1.00 35.55 241 GLU A O 1
ATOM 1689 N N . THR A 1 245 ? 41.966 69.129 43.343 1.00 37.25 242 THR A N 1
ATOM 1690 C CA . THR A 1 245 ? 41.078 69.852 44.238 1.00 37.32 242 THR A CA 1
ATOM 1691 C C . THR A 1 245 ? 41.216 69.262 45.644 1.00 36.29 242 THR A C 1
ATOM 1692 O O . THR A 1 245 ? 41.291 69.993 46.631 1.00 35.01 242 THR A O 1
ATOM 1696 N N . LEU A 1 246 ? 41.268 67.934 45.714 1.00 35.60 243 LEU A N 1
ATOM 1697 C CA . LEU A 1 246 ? 41.388 67.213 46.978 1.00 35.49 243 LEU A CA 1
ATOM 1698 C C . LEU A 1 246 ? 42.674 67.572 47.719 1.00 35.52 243 LEU A C 1
ATOM 1699 O O . LEU A 1 246 ? 42.671 67.763 48.937 1.00 34.48 243 LEU A O 1
ATOM 1704 N N . LYS A 1 247 ? 43.780 67.662 46.987 1.00 35.39 244 LYS A N 1
ATOM 1705 C CA . LYS A 1 247 ? 45.051 68.015 47.602 1.00 34.02 244 LYS A CA 1
ATOM 1706 C C . LYS A 1 247 ? 44.951 69.395 48.242 1.00 34.92 244 LYS A C 1
ATOM 1707 O O . LYS A 1 247 ? 45.411 69.608 49.366 1.00 35.88 244 LYS A O 1
ATOM 1713 N N . HIS A 1 248 ? 44.340 70.331 47.524 1.00 34.53 245 HIS A N 1
ATOM 1714 C CA . HIS A 1 248 ? 44.193 71.691 48.027 1.00 35.78 245 HIS A CA 1
ATOM 1715 C C . HIS A 1 248 ? 43.365 71.747 49.309 1.00 34.75 245 HIS A C 1
ATOM 1716 O O . HIS A 1 248 ? 43.504 72.677 50.093 1.00 32.97 245 HIS A O 1
ATOM 1723 N N . CYS A 1 249 ? 42.517 70.746 49.525 1.00 34.26 246 CYS A N 1
ATOM 1724 C CA . CYS A 1 249 ? 41.697 70.708 50.737 1.00 34.77 246 CYS A CA 1
ATOM 1725 C C . CYS A 1 249 ? 42.542 70.472 51.989 1.00 33.25 246 CYS A C 1
ATOM 1726 O O . CYS A 1 249 ? 42.119 70.803 53.094 1.00 35.66 246 CYS A O 1
ATOM 1729 N N . PHE A 1 250 ? 43.726 69.891 51.815 1.00 31.29 247 PHE A N 1
ATOM 1730 C CA . PHE A 1 250 ? 44.632 69.640 52.936 1.00 30.97 247 PHE A CA 1
ATOM 1731 C C . PHE A 1 250 ? 45.636 70.779 53.102 1.00 30.45 247 PHE A C 1
ATOM 1732 O O . PHE A 1 250 ? 46.432 70.772 54.039 1.00 33.46 247 PHE A O 1
ATOM 1740 N N . MET A 1 251 ? 45.603 71.750 52.196 1.00 32.03 248 MET A N 1
ATOM 1741 C CA . MET A 1 251 ? 46.556 72.858 52.237 1.00 33.88 248 MET A CA 1
ATOM 1742 C C . MET A 1 251 ? 46.034 74.165 52.831 1.00 35.82 248 MET A C 1
ATOM 1743 O O . MET A 1 251 ? 46.719 75.190 52.787 1.00 35.71 248 MET A O 1
ATOM 1748 N N . MET A 1 252 ? 44.831 74.129 53.390 1.00 36.16 249 MET A N 1
ATOM 1749 C CA . MET A 1 252 ? 44.235 75.317 53.991 1.00 37.16 249 MET A CA 1
ATOM 1750 C C . MET A 1 252 ? 44.458 75.348 55.500 1.00 37.38 249 MET A C 1
ATOM 1751 O O . MET A 1 252 ? 44.486 74.309 56.157 1.00 38.24 249 MET A O 1
ATOM 1756 N N . PRO A 1 253 ? 44.634 76.549 56.067 1.00 36.94 250 PRO A N 1
ATOM 1757 C CA . PRO A 1 253 ? 44.854 76.673 57.510 1.00 36.42 250 PRO A CA 1
ATOM 1758 C C . PRO A 1 253 ? 43.673 76.094 58.290 1.00 34.99 250 PRO A C 1
ATOM 1759 O O . PRO A 1 253 ? 43.801 75.746 59.460 1.00 35.56 250 PRO A O 1
ATOM 1763 N N . GLN A 1 254 ? 42.528 75.995 57.624 1.00 32.08 251 GLN A N 1
ATOM 1764 C CA . GLN A 1 254 ? 41.310 75.491 58.248 1.00 30.12 251 GLN A CA 1
ATOM 1765 C C . GLN A 1 254 ? 41.064 74.002 58.011 1.00 28.17 251 GLN A C 1
ATOM 1766 O O . GLN A 1 254 ? 40.047 73.467 58.448 1.00 24.46 251 GLN A O 1
ATOM 1772 N N . SER A 1 255 ? 41.992 73.331 57.331 1.00 27.11 252 SER A N 1
ATOM 1773 C CA . SER A 1 255 ? 41.818 71.916 57.017 1.00 27.89 252 SER A CA 1
ATOM 1774 C C . SER A 1 255 ? 41.777 70.973 58.211 1.00 25.94 252 SER A C 1
ATOM 1775 O O . SER A 1 255 ? 42.703 70.950 59.016 1.00 25.63 252 SER A O 1
ATOM 1778 N N . LEU A 1 256 ? 40.699 70.192 58.301 1.00 25.65 253 LEU A N 1
ATOM 1779 C CA . LEU A 1 256 ? 40.513 69.192 59.359 1.00 26.23 253 LEU A CA 1
ATOM 1780 C C . LEU A 1 256 ? 40.770 67.812 58.774 1.00 26.75 253 LEU A C 1
ATOM 1781 O O . LEU A 1 256 ? 40.768 66.813 59.494 1.00 26.86 253 LEU A O 1
ATOM 1786 N N . GLY A 1 257 ? 40.969 67.760 57.460 1.00 26.22 254 GLY A N 1
ATOM 1787 C CA . GLY A 1 257 ? 41.206 66.487 56.809 1.00 24.22 254 GLY A CA 1
ATOM 1788 C C . GLY A 1 257 ? 39.973 65.904 56.144 1.00 24.90 254 GLY A C 1
ATOM 1789 O O . GLY A 1 257 ? 38.999 66.610 55.845 1.00 27.79 254 GLY A O 1
ATOM 1790 N N . VAL A 1 258 ? 40.006 64.597 55.933 1.00 24.63 255 VAL A N 1
ATOM 1791 C CA . VAL A 1 258 ? 38.929 63.884 55.263 1.00 23.44 255 VAL A CA 1
ATOM 1792 C C . VAL A 1 258 ? 38.689 62.524 55.883 1.00 25.11 255 VAL A C 1
ATOM 1793 O O . VAL A 1 258 ? 39.636 61.840 56.269 1.00 26.68 255 VAL A O 1
ATOM 1797 N N . ILE A 1 259 ? 37.424 62.131 55.996 1.00 24.79 256 ILE A N 1
ATOM 1798 C CA . ILE A 1 259 ? 37.117 60.796 56.479 1.00 25.01 256 ILE A CA 1
ATOM 1799 C C . ILE A 1 259 ? 36.446 60.083 55.317 1.00 26.29 256 ILE A C 1
ATOM 1800 O O . ILE A 1 259 ? 35.735 60.704 54.522 1.00 26.19 256 ILE A O 1
ATOM 1805 N N . GLY A 1 260 ? 36.688 58.785 55.203 1.00 27.15 257 GLY A N 1
ATOM 1806 C CA . GLY A 1 260 ? 36.086 58.013 54.130 1.00 31.50 257 GLY A CA 1
ATOM 1807 C C . GLY A 1 260 ? 36.556 56.573 54.152 1.00 35.36 257 GLY A C 1
ATOM 1808 O O . GLY A 1 260 ? 37.156 56.130 55.127 1.00 34.69 257 GLY A O 1
ATOM 1809 N N . GLY A 1 261 ? 36.279 55.844 53.077 1.00 39.81 258 GLY A N 1
ATOM 1810 C CA . GLY A 1 261 ? 36.689 54.455 52.986 1.00 43.25 258 GLY A CA 1
ATOM 1811 C C . GLY A 1 261 ? 35.510 53.525 52.780 1.00 45.31 258 GLY A C 1
ATOM 1812 O O . GLY A 1 261 ? 34.366 53.911 52.992 1.00 45.87 258 GLY A O 1
ATOM 1813 N N . LYS A 1 262 ? 35.787 52.297 52.358 1.00 48.19 259 LYS A N 1
ATOM 1814 C CA . LYS A 1 262 ? 34.729 51.317 52.142 1.00 49.91 259 LYS A CA 1
ATOM 1815 C C . LYS A 1 262 ? 34.297 50.779 53.501 1.00 50.43 259 LYS A C 1
ATOM 1816 O O . LYS A 1 262 ? 35.005 50.947 54.497 1.00 50.80 259 LYS A O 1
ATOM 1818 N N . PRO A 1 263 ? 33.127 50.126 53.564 1.00 51.29 260 PRO A N 1
ATOM 1819 C CA . PRO A 1 263 ? 32.649 49.583 54.838 1.00 51.20 260 PRO A CA 1
ATOM 1820 C C . PRO A 1 263 ? 33.729 48.802 55.586 1.00 51.83 260 PRO A C 1
ATOM 1821 O O . PRO A 1 263 ? 34.426 47.970 55.001 1.00 51.11 260 PRO A O 1
ATOM 1825 N N . ASN A 1 264 ? 33.863 49.088 56.879 1.00 50.72 261 ASN A N 1
ATOM 1826 C CA . ASN A 1 264 ? 34.854 48.431 57.726 1.00 49.02 261 ASN A CA 1
ATOM 1827 C C . ASN A 1 264 ? 36.289 48.697 57.289 1.00 47.09 261 ASN A C 1
ATOM 1828 O O . ASN A 1 264 ? 37.207 47.981 57.684 1.00 47.62 261 ASN A O 1
ATOM 1833 N N . SER A 1 265 ? 36.475 49.737 56.481 1.00 43.66 262 SER A N 1
ATOM 1834 C CA . SER A 1 265 ? 37.797 50.111 55.997 1.00 42.25 262 SER A CA 1
ATOM 1835 C C . SER A 1 265 ? 37.924 51.635 56.024 1.00 38.56 262 SER A C 1
ATOM 1836 O O . SER A 1 265 ? 38.557 52.237 55.155 1.00 37.99 262 SER A O 1
ATOM 1839 N N . ALA A 1 266 ? 37.315 52.247 57.031 1.00 33.96 263 ALA A N 1
ATOM 1840 C CA . ALA A 1 266 ? 37.327 53.696 57.175 1.00 31.18 263 ALA A CA 1
ATOM 1841 C C . ALA A 1 266 ? 38.677 54.220 57.638 1.00 30.88 263 ALA A C 1
ATOM 1842 O O . ALA A 1 266 ? 39.365 53.580 58.438 1.00 30.13 263 ALA A O 1
ATOM 1844 N N . HIS A 1 267 ? 39.046 55.395 57.134 1.00 28.50 264 HIS A N 1
ATOM 1845 C CA . HIS A 1 267 ? 40.301 56.030 57.504 1.00 27.71 264 HIS A CA 1
ATOM 1846 C C . HIS A 1 267 ? 40.081 57.524 57.710 1.00 27.36 264 HIS A C 1
ATOM 1847 O O . HIS A 1 267 ? 39.137 58.110 57.170 1.00 25.85 264 HIS A O 1
ATOM 1854 N N . TYR A 1 268 ? 40.970 58.132 58.486 1.00 25.42 265 TYR A N 1
ATOM 1855 C CA . TYR A 1 268 ? 40.938 59.563 58.723 1.00 23.66 265 TYR A CA 1
ATOM 1856 C C . TYR A 1 268 ? 42.197 60.101 58.044 1.00 24.56 265 TYR A C 1
ATOM 1857 O O . TYR A 1 268 ? 43.307 59.975 58.577 1.00 22.88 265 TYR A O 1
ATOM 1866 N N . PHE A 1 269 ? 42.014 60.672 56.856 1.00 24.11 266 PHE A N 1
ATOM 1867 C CA . PHE A 1 269 ? 43.119 61.237 56.078 1.00 25.44 266 PHE A CA 1
ATOM 1868 C C . PHE A 1 269 ? 43.470 62.622 56.609 1.00 25.48 266 PHE A C 1
ATOM 1869 O O . PHE A 1 269 ? 42.607 63.504 56.703 1.00 27.79 266 PHE A O 1
ATOM 1877 N N . ILE A 1 270 ? 44.739 62.812 56.956 1.00 23.83 267 ILE A N 1
ATOM 1878 C CA . ILE A 1 270 ? 45.191 64.077 57.511 1.00 24.74 267 ILE A CA 1
ATOM 1879 C C . ILE A 1 270 ? 46.133 64.878 56.628 1.00 24.50 267 ILE A C 1
ATOM 1880 O O . ILE A 1 270 ? 46.534 65.971 57.001 1.00 25.57 267 ILE A O 1
ATOM 1885 N N . GLY A 1 271 ? 46.499 64.340 55.469 1.00 27.44 268 GLY A N 1
ATOM 1886 C CA . GLY A 1 271 ? 47.400 65.073 54.600 1.00 25.26 268 GLY A CA 1
ATOM 1887 C C . GLY A 1 271 ? 47.838 64.277 53.389 1.00 28.66 268 GLY A C 1
ATOM 1888 O O . GLY A 1 271 ? 47.204 63.287 53.020 1.00 27.07 268 GLY A O 1
ATOM 1889 N N . TYR A 1 272 ? 48.923 64.711 52.755 1.00 28.85 269 TYR A N 1
ATOM 1890 C CA . TYR A 1 272 ? 49.407 64.000 51.587 1.00 30.92 269 TYR A CA 1
ATOM 1891 C C . TYR A 1 272 ? 50.856 64.346 51.292 1.00 32.42 269 TYR A C 1
ATOM 1892 O O . TYR A 1 272 ? 51.403 65.314 51.816 1.00 32.33 269 TYR A O 1
ATOM 1901 N N . VAL A 1 273 ? 51.479 63.513 50.469 1.00 33.65 270 VAL A N 1
ATOM 1902 C CA . VAL A 1 273 ? 52.853 63.722 50.042 1.00 35.12 270 VAL A CA 1
ATOM 1903 C C . VAL A 1 273 ? 52.896 63.097 48.656 1.00 36.55 270 VAL A C 1
ATOM 1904 O O . VAL A 1 273 ? 52.607 61.915 48.496 1.00 36.28 270 VAL A O 1
ATOM 1908 N N . GLY A 1 274 ? 53.206 63.907 47.650 1.00 37.35 271 GLY A N 1
ATOM 1909 C CA . GLY A 1 274 ? 53.243 63.396 46.292 1.00 38.88 271 GLY A CA 1
ATOM 1910 C C . GLY A 1 274 ? 51.860 62.940 45.867 1.00 38.54 271 GLY A C 1
ATOM 1911 O O . GLY A 1 274 ? 50.902 63.710 45.940 1.00 39.19 271 GLY A O 1
ATOM 1912 N N . GLU A 1 275 ? 51.750 61.690 45.429 1.00 38.24 272 GLU A N 1
ATOM 1913 C CA . GLU A 1 275 ? 50.468 61.147 44.998 1.00 39.51 272 GLU A CA 1
ATOM 1914 C C . GLU A 1 275 ? 49.874 60.213 46.047 1.00 37.30 272 GLU A C 1
ATOM 1915 O O . GLU A 1 275 ? 49.071 59.343 45.722 1.00 36.59 272 GLU A O 1
ATOM 1921 N N . GLU A 1 276 ? 50.280 60.385 47.300 1.00 36.57 273 GLU A N 1
ATOM 1922 C CA . GLU A 1 276 ? 49.760 59.548 48.378 1.00 35.88 273 GLU A CA 1
ATOM 1923 C C . GLU A 1 276 ? 49.097 60.371 49.473 1.00 33.03 273 GLU A C 1
ATOM 1924 O O . GLU A 1 276 ? 49.498 61.499 49.752 1.00 30.94 273 GLU A O 1
ATOM 1930 N N . LEU A 1 277 ? 48.081 59.787 50.092 1.00 32.80 274 LEU A N 1
ATOM 1931 C CA . LEU A 1 277 ? 47.393 60.429 51.202 1.00 32.83 274 LEU A CA 1
ATOM 1932 C C . LEU A 1 277 ? 47.979 59.829 52.483 1.00 31.27 274 LEU A C 1
ATOM 1933 O O . LEU A 1 277 ? 48.311 58.646 52.518 1.00 31.61 274 LEU A O 1
ATOM 1938 N N . ILE A 1 278 ? 48.123 60.649 53.517 1.00 30.87 275 ILE A N 1
ATOM 1939 C CA . ILE A 1 278 ? 48.643 60.197 54.803 1.00 29.43 275 ILE A CA 1
ATOM 1940 C C . ILE A 1 278 ? 47.401 60.071 55.694 1.00 30.10 275 ILE A C 1
ATOM 1941 O O . ILE A 1 278 ? 46.532 60.950 55.665 1.00 27.20 275 ILE A O 1
ATOM 1946 N N . TYR A 1 279 ? 47.299 58.991 56.466 1.00 28.85 276 TYR A N 1
ATOM 1947 C CA . TYR A 1 279 ? 46.122 58.806 57.320 1.00 29.45 276 TYR A CA 1
ATOM 1948 C C . TYR A 1 279 ? 46.354 58.056 58.626 1.00 30.47 276 TYR A C 1
ATOM 1949 O O . TYR A 1 279 ? 47.398 57.438 58.836 1.00 31.02 276 TYR A O 1
ATOM 1958 N N . LEU A 1 280 ? 45.356 58.136 59.501 1.00 29.95 277 LEU A N 1
ATOM 1959 C CA . LEU A 1 280 ? 45.366 57.447 60.785 1.00 30.77 277 LEU A CA 1
ATOM 1960 C C . LEU A 1 280 ? 44.364 56.310 60.624 1.00 32.12 277 LEU A C 1
ATOM 1961 O O . LEU A 1 280 ? 43.292 56.497 60.048 1.00 32.14 277 LEU A O 1
ATOM 1966 N N . ASP A 1 281 ? 44.722 55.128 61.112 1.00 31.55 278 ASP A N 1
ATOM 1967 C CA . ASP A 1 281 ? 43.863 53.961 60.981 1.00 30.93 278 ASP A CA 1
ATOM 1968 C C . ASP A 1 281 ? 43.391 53.490 62.350 1.00 28.33 278 ASP A C 1
ATOM 1969 O O . ASP A 1 281 ? 44.187 53.371 63.276 1.00 27.45 278 ASP A O 1
ATOM 1974 N N . PRO A 1 282 ? 42.085 53.211 62.487 1.00 29.18 279 PRO A N 1
ATOM 1975 C CA . PRO A 1 282 ? 41.486 52.756 63.746 1.00 29.92 279 PRO A CA 1
ATOM 1976 C C . PRO A 1 282 ? 41.352 51.245 63.874 1.00 30.83 279 PRO A C 1
ATOM 1977 O O . PRO A 1 282 ? 40.780 50.754 64.850 1.00 28.86 279 PRO A O 1
ATOM 1981 N N . HIS A 1 283 ? 41.873 50.506 62.903 1.00 31.08 280 HIS A N 1
ATOM 1982 C CA . HIS A 1 283 ? 41.708 49.068 62.934 1.00 32.66 280 HIS A CA 1
ATOM 1983 C C . HIS A 1 283 ? 42.653 48.254 63.819 1.00 33.09 280 HIS A C 1
ATOM 1984 O O . HIS A 1 283 ? 43.407 47.411 63.345 1.00 31.47 280 HIS A O 1
ATOM 1991 N N . THR A 1 284 ? 42.586 48.531 65.116 1.00 33.94 281 THR A N 1
ATOM 1992 C CA . THR A 1 284 ? 43.355 47.818 66.133 1.00 35.27 281 THR A CA 1
ATOM 1993 C C . THR A 1 284 ? 42.510 47.943 67.394 1.00 35.41 281 THR A C 1
ATOM 1994 O O . THR A 1 284 ? 42.027 49.028 67.712 1.00 35.34 281 THR A O 1
ATOM 1998 N N . THR A 1 285 ? 42.304 46.833 68.098 1.00 34.67 282 THR A N 1
ATOM 1999 C CA . THR A 1 285 ? 41.478 46.864 69.301 1.00 34.62 282 THR A CA 1
ATOM 2000 C C . THR A 1 285 ? 42.306 47.000 70.565 1.00 35.02 282 THR A C 1
ATOM 2001 O O . THR A 1 285 ? 43.136 46.148 70.868 1.00 34.69 282 THR A O 1
ATOM 2005 N N . GLN A 1 286 ? 42.072 48.084 71.295 1.00 33.16 283 GLN A N 1
ATOM 2006 C CA . GLN A 1 286 ? 42.796 48.354 72.526 1.00 32.71 283 GLN A CA 1
ATOM 2007 C C . GLN A 1 286 ? 41.859 48.303 73.722 1.00 31.99 283 GLN A C 1
ATOM 2008 O O . GLN A 1 286 ? 40.678 48.628 73.614 1.00 30.13 283 GLN A O 1
ATOM 2014 N N . PRO A 1 287 ? 42.376 47.885 74.886 1.00 33.70 284 PRO A N 1
ATOM 2015 C CA . PRO A 1 287 ? 41.533 47.817 76.080 1.00 34.33 284 PRO A CA 1
ATOM 2016 C C . PRO A 1 287 ? 41.025 49.214 76.414 1.00 35.61 284 PRO A C 1
ATOM 2017 O O . PRO A 1 287 ? 41.768 50.193 76.297 1.00 36.09 284 PRO A O 1
ATOM 2021 N N . ALA A 1 288 ? 39.770 49.316 76.830 1.00 35.27 285 ALA A N 1
ATOM 2022 C CA . ALA A 1 288 ? 39.219 50.615 77.192 1.00 36.24 285 ALA A CA 1
ATOM 2023 C C . ALA A 1 288 ? 40.053 51.171 78.345 1.00 38.17 285 ALA A C 1
ATOM 2024 O O . ALA A 1 288 ? 40.546 50.409 79.174 1.00 35.95 285 ALA A O 1
ATOM 2026 N N . VAL A 1 289 ? 40.220 52.490 78.384 1.00 38.98 286 VAL A N 1
ATOM 2027 C CA . VAL A 1 289 ? 40.988 53.137 79.441 1.00 43.06 286 VAL A CA 1
ATOM 2028 C C . VAL A 1 289 ? 40.052 53.588 80.556 1.00 46.23 286 VAL A C 1
ATOM 2029 O O . VAL A 1 289 ? 39.054 54.263 80.300 1.00 47.23 286 VAL A O 1
ATOM 2033 N N . GLU A 1 290 ? 40.376 53.217 81.791 1.00 48.25 287 GLU A N 1
ATOM 2034 C CA . GLU A 1 290 ? 39.556 53.588 82.942 1.00 51.31 287 GLU A CA 1
ATOM 2035 C C . GLU A 1 290 ? 39.790 55.040 83.342 1.00 52.65 287 GLU A C 1
ATOM 2036 O O . GLU A 1 290 ? 40.829 55.378 83.910 1.00 55.56 287 GLU A O 1
ATOM 2038 N N . GLY A 1 294 ? 40.386 62.037 88.710 1.00 61.10 291 GLY A N 1
ATOM 2039 C CA . GLY A 1 294 ? 40.625 63.459 88.546 1.00 59.31 291 GLY A CA 1
ATOM 2040 C C . GLY A 1 294 ? 40.853 63.877 87.105 1.00 58.59 291 GLY A C 1
ATOM 2041 O O . GLY A 1 294 ? 40.272 63.309 86.180 1.00 59.95 291 GLY A O 1
ATOM 2042 N N . CYS A 1 295 ? 41.709 64.878 86.923 1.00 56.55 292 CYS A N 1
ATOM 2043 C CA . CYS A 1 295 ? 42.038 65.414 85.604 1.00 54.28 292 CYS A CA 1
ATOM 2044 C C . CYS A 1 295 ? 42.839 64.431 84.742 1.00 52.19 292 CYS A C 1
ATOM 2045 O O . CYS A 1 295 ? 42.426 64.071 83.637 1.00 52.50 292 CYS A O 1
ATOM 2048 N N . PHE A 1 296 ? 43.980 63.996 85.262 1.00 48.45 293 PHE A N 1
ATOM 2049 C CA . PHE A 1 296 ? 44.863 63.071 84.560 1.00 44.19 293 PHE A CA 1
ATOM 2050 C C . PHE A 1 296 ? 44.194 61.857 83.907 1.00 41.66 293 PHE A C 1
ATOM 2051 O O . PHE A 1 296 ? 43.270 61.264 84.461 1.00 42.04 293 PHE A O 1
ATOM 2059 N N . ILE A 1 297 ? 44.693 61.491 82.729 1.00 37.65 294 ILE A N 1
ATOM 2060 C CA . ILE A 1 297 ? 44.206 60.338 81.974 1.00 36.75 294 ILE A CA 1
ATOM 2061 C C . ILE A 1 297 ? 45.395 59.714 81.232 1.00 35.12 294 ILE A C 1
ATOM 2062 O O . ILE A 1 297 ? 46.089 60.406 80.491 1.00 33.56 294 ILE A O 1
ATOM 2067 N N . PRO A 1 298 ? 45.662 58.410 81.437 1.00 36.29 295 PRO A N 1
ATOM 2068 C CA . PRO A 1 298 ? 46.791 57.788 80.726 1.00 36.85 295 PRO A CA 1
ATOM 2069 C C . PRO A 1 298 ? 46.428 57.869 79.250 1.00 35.85 295 PRO A C 1
ATOM 2070 O O . PRO A 1 298 ? 45.517 57.182 78.795 1.00 33.77 295 PRO A O 1
ATOM 2074 N N . ASP A 1 299 ? 47.153 58.697 78.505 1.00 35.38 296 ASP A N 1
ATOM 2075 C CA . ASP A 1 299 ? 46.824 58.938 77.104 1.00 33.72 296 ASP A CA 1
ATOM 2076 C C . ASP A 1 299 ? 47.718 58.375 76.010 1.00 34.62 296 ASP A C 1
ATOM 2077 O O . ASP A 1 299 ? 47.541 58.732 74.845 1.00 32.16 296 ASP A O 1
ATOM 2082 N N . GLU A 1 300 ? 48.661 57.500 76.357 1.00 33.19 297 GLU A N 1
ATOM 2083 C CA . GLU A 1 300 ? 49.557 56.939 75.351 1.00 34.39 297 GLU A CA 1
ATOM 2084 C C . GLU A 1 300 ? 48.839 56.231 74.210 1.00 32.00 297 GLU A C 1
ATOM 2085 O O . GLU A 1 300 ? 49.262 56.319 73.061 1.00 30.93 297 GLU A O 1
ATOM 2091 N N . SER A 1 301 ? 47.754 55.532 74.527 1.00 29.09 298 SER A N 1
ATOM 2092 C CA . SER A 1 301 ? 47.015 54.791 73.512 1.00 27.97 298 SER A CA 1
ATOM 2093 C C . SER A 1 301 ? 46.202 55.666 72.570 1.00 26.04 298 SER A C 1
ATOM 2094 O O . SER A 1 301 ? 45.614 55.146 71.628 1.00 25.05 298 SER A O 1
ATOM 2097 N N . PHE A 1 302 ? 46.160 56.972 72.825 1.00 25.16 299 PHE A N 1
ATOM 2098 C CA . PHE A 1 302 ? 45.392 57.885 71.966 1.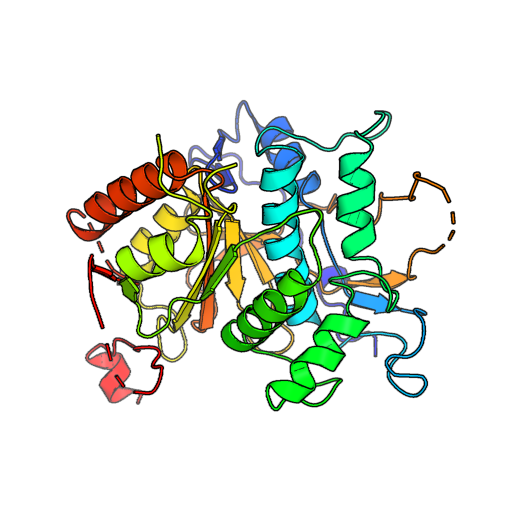00 27.30 299 PHE A CA 1
ATOM 2099 C C . PHE A 1 302 ? 46.284 58.677 71.015 1.00 26.76 299 PHE A C 1
ATOM 2100 O O . PHE A 1 302 ? 45.867 59.688 70.440 1.00 24.07 299 PHE A O 1
ATOM 2108 N N . HIS A 1 303 ? 47.514 58.208 70.846 1.00 28.93 300 HIS A N 1
ATOM 2109 C CA . HIS A 1 303 ? 48.467 58.878 69.970 1.00 29.49 300 HIS A CA 1
ATOM 2110 C C . HIS A 1 303 ? 49.170 57.833 69.119 1.00 31.80 300 HIS A C 1
ATOM 2111 O O . HIS A 1 303 ? 49.802 56.908 69.634 1.00 32.45 300 HIS A O 1
ATOM 2118 N N . CYS A 1 304 ? 49.020 57.972 67.808 1.00 32.41 301 CYS A N 1
ATOM 2119 C CA . CYS A 1 304 ? 49.596 57.033 66.866 1.00 36.27 301 CYS A CA 1
ATOM 2120 C C . CYS A 1 304 ? 51.103 57.223 66.773 1.00 37.24 301 CYS A C 1
ATOM 2121 O O . CYS A 1 304 ? 51.577 58.242 66.277 1.00 37.28 301 CYS A O 1
ATOM 2124 N N . GLN A 1 305 ? 51.854 56.235 67.243 1.00 39.42 302 GLN A N 1
ATOM 2125 C CA . GLN A 1 305 ? 53.306 56.330 67.216 1.00 44.06 302 GLN A CA 1
ATOM 2126 C C . GLN A 1 305 ? 54.005 55.442 66.200 1.00 43.97 302 GLN A C 1
ATOM 2127 O O . GLN A 1 305 ? 55.231 55.437 66.126 1.00 45.65 302 GLN A O 1
ATOM 2133 N N . HIS A 1 306 ? 53.238 54.691 65.419 1.00 44.32 303 HIS A N 1
ATOM 2134 C CA . HIS A 1 306 ? 53.833 53.827 64.407 1.00 44.85 303 HIS A CA 1
ATOM 2135 C C . HIS A 1 306 ? 54.052 54.661 63.148 1.00 45.43 303 HIS A C 1
ATOM 2136 O O . HIS A 1 306 ? 53.556 55.784 63.054 1.00 45.45 303 HIS A O 1
ATOM 2143 N N . PRO A 1 307 ? 54.812 54.138 62.171 1.00 45.25 304 PRO A N 1
ATOM 2144 C CA . PRO A 1 307 ? 55.038 54.916 60.949 1.00 45.24 304 PRO A CA 1
ATOM 2145 C C . PRO A 1 307 ? 53.700 55.282 60.316 1.00 44.09 304 PRO A C 1
ATOM 2146 O O . PRO A 1 307 ? 52.863 54.415 60.064 1.00 44.29 304 PRO A O 1
ATOM 2150 N N . PRO A 1 308 ? 53.480 56.579 60.056 1.00 43.27 305 PRO A N 1
ATOM 2151 C CA . PRO A 1 308 ? 52.217 57.023 59.459 1.00 40.81 305 PRO A CA 1
ATOM 2152 C C . PRO A 1 308 ? 51.803 56.280 58.197 1.00 38.68 305 PRO A C 1
ATOM 2153 O O . PRO A 1 308 ? 52.591 56.112 57.270 1.00 36.53 305 PRO A O 1
ATOM 2157 N N . CYS A 1 309 ? 50.553 55.828 58.177 1.00 36.40 306 CYS A N 1
ATOM 2158 C CA . CYS A 1 309 ? 50.021 55.098 57.039 1.00 36.02 306 CYS A CA 1
ATOM 2159 C C . CYS A 1 309 ? 49.897 55.981 55.802 1.00 37.36 306 CYS A C 1
ATOM 2160 O O . CYS A 1 309 ? 49.480 57.135 55.889 1.00 33.97 306 CYS A O 1
ATOM 2163 N N . ARG A 1 310 ? 50.277 55.428 54.655 1.00 36.96 307 ARG A N 1
ATOM 2164 C CA . ARG A 1 310 ? 50.193 56.133 53.385 1.00 39.30 307 ARG A CA 1
ATOM 2165 C C . ARG A 1 310 ? 49.422 55.284 52.388 1.00 40.00 307 ARG A C 1
ATOM 2166 O O . ARG A 1 310 ? 49.499 54.057 52.406 1.00 39.11 307 ARG A O 1
ATOM 2174 N N . MET A 1 311 ? 48.680 55.950 51.514 1.00 40.96 308 MET A N 1
ATOM 2175 C CA . MET A 1 311 ? 47.860 55.266 50.531 1.00 42.25 308 MET A CA 1
ATOM 2176 C C . MET A 1 311 ? 47.853 56.052 49.222 1.00 42.97 308 MET A C 1
ATOM 2177 O O . MET A 1 311 ? 47.914 57.281 49.229 1.00 41.45 308 MET A O 1
ATOM 2182 N N . SER A 1 312 ? 47.793 55.346 48.098 1.00 43.65 309 SER A N 1
ATOM 2183 C CA . SER A 1 312 ? 47.768 56.020 46.807 1.00 44.91 309 SER A CA 1
ATOM 2184 C C . SER A 1 312 ? 46.427 56.732 46.635 1.00 44.73 309 SER A C 1
ATOM 2185 O O . SER A 1 312 ? 45.368 56.138 46.838 1.00 44.84 309 SER A O 1
ATOM 2188 N N . ILE A 1 313 ? 46.482 58.007 46.271 1.00 45.13 310 ILE A N 1
ATOM 2189 C CA . ILE A 1 313 ? 45.274 58.802 46.075 1.00 47.10 310 ILE A CA 1
ATOM 2190 C C . ILE A 1 313 ? 44.286 58.104 45.146 1.00 48.40 310 ILE A C 1
ATOM 2191 O O . ILE A 1 313 ? 43.075 58.145 45.363 1.00 47.32 310 ILE A O 1
ATOM 2196 N N . ALA A 1 314 ? 44.811 57.452 44.116 1.00 49.17 311 ALA A N 1
ATOM 2197 C CA . ALA A 1 314 ? 43.977 56.752 43.150 1.00 51.43 311 ALA A CA 1
ATOM 2198 C C . ALA A 1 314 ? 43.322 55.499 43.726 1.00 51.64 311 ALA A C 1
ATOM 2199 O O . ALA A 1 314 ? 42.546 54.833 43.044 1.00 53.03 311 ALA A O 1
ATOM 2201 N N . GLU A 1 315 ? 43.629 55.176 44.977 1.00 52.06 312 GLU A N 1
ATOM 2202 C CA . GLU A 1 315 ? 43.056 53.993 45.615 1.00 51.19 312 GLU A CA 1
ATOM 2203 C C . GLU A 1 315 ? 42.051 54.365 46.706 1.00 51.10 312 GLU A C 1
ATOM 2204 O O . GLU A 1 315 ? 41.570 53.502 47.440 1.00 52.53 312 GLU A O 1
ATOM 2206 N N . LEU A 1 316 ? 41.737 55.653 46.798 1.00 49.49 313 LEU A N 1
ATOM 2207 C CA . LEU A 1 316 ? 40.804 56.165 47.796 1.00 48.06 313 LEU A CA 1
ATOM 2208 C C . LEU A 1 316 ? 39.363 55.892 47.383 1.00 47.14 313 LEU A C 1
ATOM 2209 O O . LEU A 1 316 ? 38.988 56.117 46.232 1.00 46.59 313 LEU A O 1
ATOM 2214 N N . ASP A 1 317 ? 38.555 55.410 48.321 1.00 45.00 314 ASP A N 1
ATOM 2215 C CA . ASP A 1 317 ? 37.152 55.147 48.027 1.00 43.32 314 ASP A CA 1
ATOM 2216 C C . ASP A 1 317 ? 36.492 56.496 47.741 1.00 42.79 314 ASP A C 1
ATOM 2217 O O . ASP A 1 317 ? 36.850 57.510 48.345 1.00 42.34 314 ASP A O 1
ATOM 2222 N N . PRO A 1 318 ? 35.528 56.525 46.806 1.00 40.90 315 PRO A N 1
ATOM 2223 C CA . PRO A 1 318 ? 34.779 57.716 46.381 1.00 40.93 315 PRO A CA 1
ATOM 2224 C C . PRO A 1 318 ? 33.972 58.451 47.458 1.00 39.75 315 PRO A C 1
ATOM 2225 O O . PRO A 1 318 ? 33.890 59.681 47.450 1.00 40.11 315 PRO A O 1
ATOM 2229 N N . SER A 1 319 ? 33.364 57.703 48.369 1.00 37.27 316 SER A N 1
ATOM 2230 C CA . SER A 1 319 ? 32.552 58.311 49.417 1.00 36.07 316 SER A CA 1
ATOM 2231 C C . SER A 1 319 ? 33.411 58.885 50.544 1.00 33.68 316 SER A C 1
ATOM 2232 O O . SER A 1 319 ? 34.091 58.144 51.253 1.00 33.53 316 SER A O 1
ATOM 2235 N N . ILE A 1 320 ? 33.375 60.207 50.696 1.00 30.13 317 ILE A N 1
ATOM 2236 C CA . ILE A 1 320 ? 34.148 60.895 51.731 1.00 28.47 317 ILE A CA 1
ATOM 2237 C C . ILE A 1 320 ? 33.385 62.081 52.315 1.00 28.61 317 ILE A C 1
ATOM 2238 O O . ILE A 1 320 ? 32.279 62.406 51.886 1.00 28.33 317 ILE A O 1
ATOM 2243 N N . ALA A 1 321 ? 34.002 62.717 53.304 1.00 25.23 318 ALA A N 1
ATOM 2244 C CA . ALA A 1 321 ? 33.463 63.915 53.933 1.00 26.25 318 ALA A CA 1
ATOM 2245 C C . ALA A 1 321 ? 34.687 64.760 54.257 1.00 26.95 318 ALA A C 1
ATOM 2246 O O . ALA A 1 321 ? 35.569 64.328 55.004 1.00 26.28 318 ALA A O 1
ATOM 2248 N N . VAL A 1 322 ? 34.762 65.949 53.668 1.00 26.70 319 VAL A N 1
ATOM 2249 C CA . VAL A 1 322 ? 35.890 66.844 53.905 1.00 27.25 319 VAL A CA 1
ATOM 2250 C C . VAL A 1 322 ? 35.507 67.856 54.980 1.00 26.27 319 VAL A C 1
ATOM 2251 O O . VAL A 1 322 ? 34.404 68.386 54.969 1.00 28.44 319 VAL A O 1
ATOM 2255 N N . GLY A 1 323 ? 36.414 68.122 55.911 1.00 26.51 320 GLY A N 1
ATOM 2256 C CA . GLY A 1 323 ? 36.101 69.067 56.967 1.00 24.40 320 GLY A CA 1
ATOM 2257 C C . GLY A 1 323 ? 37.003 70.278 57.047 1.00 24.18 320 GLY A C 1
ATOM 2258 O O . GLY A 1 323 ? 38.157 70.248 56.611 1.00 23.95 320 GLY A O 1
ATOM 2259 N N . PHE A 1 324 ? 36.463 71.355 57.603 1.00 22.49 321 PHE A N 1
ATOM 2260 C CA . PHE A 1 324 ? 37.205 72.586 57.794 1.00 23.38 321 PHE A CA 1
ATOM 2261 C C . PHE A 1 324 ? 36.758 73.176 59.119 1.00 24.32 321 PHE A C 1
ATOM 2262 O O . PHE A 1 324 ? 35.596 73.028 59.504 1.00 24.79 321 PHE A O 1
ATOM 2270 N N . PHE A 1 325 ? 37.686 73.827 59.813 1.00 22.85 322 PHE A N 1
ATOM 2271 C CA . PHE A 1 325 ? 37.388 74.453 61.100 1.00 25.19 322 PHE A CA 1
ATOM 2272 C C . PHE A 1 325 ? 37.688 75.947 61.037 1.00 26.27 322 PHE A C 1
ATOM 2273 O O . PHE A 1 325 ? 38.823 76.342 60.768 1.00 27.19 322 PHE A O 1
ATOM 2281 N N . CYS A 1 326 ? 36.667 76.769 61.270 1.00 27.53 323 CYS A N 1
ATOM 2282 C CA . CYS A 1 326 ? 36.818 78.223 61.257 1.00 27.79 323 CYS A CA 1
ATOM 2283 C C . CYS A 1 326 ? 36.411 78.723 62.636 1.00 28.24 323 CYS A C 1
ATOM 2284 O O . CYS A 1 326 ? 35.223 78.839 62.936 1.00 27.40 323 CYS A O 1
ATOM 2287 N N . LYS A 1 327 ? 37.404 79.011 63.472 1.00 28.44 324 LYS A N 1
ATOM 2288 C CA . LYS A 1 327 ? 37.148 79.451 64.836 1.00 31.07 324 LYS A CA 1
ATOM 2289 C C . LYS A 1 327 ? 36.472 80.809 64.941 1.00 30.44 324 LYS A C 1
ATOM 2290 O O . LYS A 1 327 ? 35.632 81.004 65.816 1.00 30.19 324 LYS A O 1
ATOM 2296 N N . THR A 1 328 ? 36.847 81.742 64.066 1.00 29.31 325 THR A N 1
ATOM 2297 C CA . THR A 1 328 ? 36.257 83.078 64.066 1.00 30.20 325 THR A CA 1
ATOM 2298 C C . THR A 1 328 ? 35.701 83.367 62.681 1.00 30.05 325 THR A C 1
ATOM 2299 O O . THR A 1 328 ? 35.966 82.623 61.736 1.00 30.78 325 THR A O 1
ATOM 2303 N N . GLU A 1 329 ? 34.931 84.442 62.558 1.00 29.84 326 GLU A N 1
ATOM 2304 C CA . GLU A 1 329 ? 34.356 84.792 61.267 1.00 31.48 326 GLU A CA 1
ATOM 2305 C C . GLU A 1 329 ? 35.457 85.175 60.271 1.00 31.32 326 GLU A C 1
ATOM 2306 O O . GLU A 1 329 ? 35.312 84.973 59.063 1.00 32.22 326 GLU A O 1
ATOM 2312 N N . ASP A 1 330 ? 36.559 85.721 60.772 1.00 32.85 327 ASP A N 1
ATOM 2313 C CA . ASP A 1 330 ? 37.666 86.082 59.886 1.00 36.43 327 ASP A CA 1
ATOM 2314 C C . ASP A 1 330 ? 38.235 84.810 59.281 1.00 35.75 327 ASP A C 1
ATOM 2315 O O . ASP A 1 330 ? 38.608 84.790 58.109 1.00 38.01 327 ASP A O 1
ATOM 2320 N N . ASP A 1 331 ? 38.300 83.750 60.087 1.00 36.57 328 ASP A N 1
ATOM 2321 C CA . ASP A 1 331 ? 38.804 82.466 59.615 1.00 34.80 328 ASP A CA 1
ATOM 2322 C C . ASP A 1 331 ? 37.893 81.994 58.496 1.00 33.34 328 ASP A C 1
ATOM 2323 O O . ASP A 1 331 ? 38.365 81.561 57.446 1.00 34.14 328 ASP A O 1
ATOM 2328 N N . PHE A 1 332 ? 36.584 82.083 58.721 1.00 30.67 329 PHE A N 1
ATOM 2329 C CA . PHE A 1 332 ? 35.617 81.665 57.713 1.00 30.93 329 PHE A CA 1
ATOM 2330 C C . PHE A 1 332 ? 35.787 82.506 56.453 1.00 31.71 329 PHE A C 1
ATOM 2331 O O . PHE A 1 332 ? 35.784 81.973 55.342 1.00 30.99 329 PHE A O 1
ATOM 2339 N N . ASN A 1 333 ? 35.938 83.821 56.617 1.00 32.88 330 ASN A N 1
ATOM 2340 C CA . ASN A 1 333 ? 36.106 84.680 55.449 1.00 33.04 330 ASN A CA 1
ATOM 2341 C C . ASN A 1 333 ? 37.360 84.272 54.686 1.00 34.20 330 ASN A C 1
ATOM 2342 O O . ASN A 1 333 ? 37.345 84.209 53.454 1.00 34.51 330 ASN A O 1
ATOM 2347 N N . ASP A 1 334 ? 38.446 84.001 55.407 1.00 34.17 331 ASP A N 1
ATOM 2348 C CA . ASP A 1 334 ? 39.679 83.584 54.747 1.00 36.43 331 ASP A CA 1
ATOM 2349 C C . ASP A 1 334 ? 39.439 82.285 53.983 1.00 35.20 331 ASP A C 1
ATOM 2350 O O . ASP A 1 334 ? 39.899 82.124 52.852 1.00 36.11 331 ASP A O 1
ATOM 2355 N N . TRP A 1 335 ? 38.720 81.356 54.603 1.00 32.86 332 TRP A N 1
ATOM 2356 C CA . TRP A 1 335 ? 38.423 80.082 53.957 1.00 32.35 332 TRP A CA 1
ATOM 2357 C C . TRP A 1 335 ? 37.679 80.299 52.635 1.00 33.12 332 TRP A C 1
ATOM 2358 O O . TRP A 1 335 ? 38.027 79.709 51.609 1.00 31.29 332 TRP A O 1
ATOM 2369 N N . CYS A 1 336 ? 36.651 81.143 52.667 1.00 33.08 333 CYS A N 1
ATOM 2370 C CA . CYS A 1 336 ? 35.862 81.432 51.471 1.00 34.84 333 CYS A CA 1
ATOM 2371 C C . CYS A 1 336 ? 36.734 81.995 50.358 1.00 35.57 333 CYS A C 1
ATOM 2372 O O . CYS A 1 336 ? 36.562 81.654 49.189 1.00 35.47 333 CYS A O 1
ATOM 2375 N N . GLN A 1 337 ? 37.665 82.867 50.729 1.00 37.12 334 GLN A N 1
ATOM 2376 C CA . GLN A 1 337 ? 38.560 83.478 49.757 1.00 40.42 334 GLN A CA 1
ATOM 2377 C C . GLN A 1 337 ? 39.422 82.417 49.069 1.00 42.20 334 GLN A C 1
ATOM 2378 O O . GLN A 1 337 ? 39.690 82.510 47.870 1.00 43.08 334 GLN A O 1
ATOM 2380 N N . GLN A 1 338 ? 39.848 81.408 49.825 1.00 42.88 335 GLN A N 1
ATOM 2381 C CA . GLN A 1 338 ? 40.675 80.344 49.264 1.00 44.75 335 GLN A CA 1
ATOM 2382 C C . GLN A 1 338 ? 39.866 79.406 48.383 1.00 44.57 335 GLN A C 1
ATOM 2383 O O . GLN A 1 338 ? 40.386 78.842 47.421 1.00 45.47 335 GLN A O 1
ATOM 2389 N N . VAL A 1 339 ? 38.594 79.230 48.716 1.00 43.44 336 VAL A N 1
ATOM 2390 C CA . VAL A 1 339 ? 37.732 78.371 47.921 1.00 44.26 336 VAL A CA 1
ATOM 2391 C C . VAL A 1 339 ? 37.443 79.060 46.591 1.00 47.15 336 VAL A C 1
ATOM 2392 O O . VAL A 1 339 ? 37.234 78.402 45.572 1.00 47.89 336 VAL A O 1
ATOM 2396 N N . LYS A 1 340 ? 37.440 80.390 46.609 1.00 49.63 337 LYS A N 1
ATOM 2397 C CA . LYS A 1 340 ? 37.187 81.175 45.403 1.00 52.34 337 LYS A CA 1
ATOM 2398 C C . LYS A 1 340 ? 38.284 80.915 44.370 1.00 53.42 337 LYS A C 1
ATOM 2399 O O . LYS A 1 340 ? 37.996 80.661 43.201 1.00 53.23 337 LYS A O 1
ATOM 2401 N N . LYS A 1 341 ? 39.538 80.981 44.808 1.00 55.29 338 LYS A N 1
ATOM 2402 C CA . LYS A 1 341 ? 40.668 80.736 43.917 1.00 58.11 338 LYS A CA 1
ATOM 2403 C C . LYS A 1 341 ? 40.535 79.328 43.357 1.00 59.28 338 LYS A C 1
ATOM 2404 O O . LYS A 1 341 ? 40.265 79.134 42.172 1.00 59.97 338 LYS A O 1
ATOM 2410 N N . LEU A 1 342 ? 40.736 78.353 44.234 1.00 60.32 339 LEU A N 1
ATOM 2411 C CA . LEU A 1 342 ? 40.641 76.943 43.891 1.00 61.35 339 LEU A CA 1
ATOM 2412 C C . LEU A 1 342 ? 39.566 76.674 42.838 1.00 61.82 339 LEU A C 1
ATOM 2413 O O . LEU A 1 342 ? 39.795 75.936 41.879 1.00 61.20 339 LEU A O 1
ATOM 2418 N N . SER A 1 343 ? 38.399 77.282 43.016 1.00 62.90 340 SER A N 1
ATOM 2419 C CA . SER A 1 343 ? 37.300 77.104 42.076 1.00 64.52 340 SER A CA 1
ATOM 2420 C C . SER A 1 343 ? 37.647 77.760 40.744 1.00 65.91 340 SER A C 1
ATOM 2421 O O . SER A 1 343 ? 37.537 77.138 39.686 1.00 65.33 340 SER A O 1
ATOM 2423 N N . LEU A 1 344 ? 38.065 79.020 40.805 1.00 67.75 341 LEU A N 1
ATOM 2424 C CA . LEU A 1 344 ? 38.433 79.763 39.607 1.00 69.39 341 LEU A CA 1
ATOM 2425 C C . LEU A 1 344 ? 39.582 79.062 38.893 1.00 70.68 341 LEU A C 1
ATOM 2426 O O . LEU A 1 344 ? 39.434 78.601 37.760 1.00 71.40 341 LEU A O 1
ATOM 2428 N N . LEU A 1 345 ? 40.725 78.978 39.564 1.00 71.58 342 LEU A N 1
ATOM 2429 C CA . LEU A 1 345 ? 41.899 78.330 38.996 1.00 72.19 342 LEU A CA 1
ATOM 2430 C C . LEU A 1 345 ? 41.835 76.820 39.212 1.00 72.57 342 LEU A C 1
ATOM 2431 O O . LEU A 1 345 ? 41.677 76.049 38.264 1.00 73.53 342 LEU A O 1
ATOM 2433 N N . PRO A 1 350 ? 35.995 71.058 40.536 1.00 50.86 347 PRO A N 1
ATOM 2434 C CA . PRO A 1 350 ? 35.422 71.529 41.801 1.00 49.08 347 PRO A CA 1
ATOM 2435 C C . PRO A 1 350 ? 34.553 70.459 42.450 1.00 47.06 347 PRO A C 1
ATOM 2436 O O . PRO A 1 350 ? 33.687 69.869 41.800 1.00 46.73 347 PRO A O 1
ATOM 2440 N N . MET A 1 351 ? 34.790 70.212 43.734 1.00 43.61 348 MET A N 1
ATOM 2441 C CA . MET A 1 351 ? 34.029 69.211 44.467 1.00 40.60 348 MET A CA 1
ATOM 2442 C C . MET A 1 351 ? 32.752 69.800 45.054 1.00 38.34 348 MET A C 1
ATOM 2443 O O . MET A 1 351 ? 31.744 69.103 45.210 1.00 37.11 348 MET A O 1
ATOM 2448 N N . PHE A 1 352 ? 32.794 71.087 45.373 1.00 37.74 349 PHE A N 1
ATOM 2449 C CA . PHE A 1 352 ? 31.633 71.767 45.944 1.00 38.13 349 PHE A CA 1
ATOM 2450 C C . PHE A 1 352 ? 31.654 73.232 45.546 1.00 38.87 349 PHE A C 1
ATOM 2451 O O . PHE A 1 352 ? 32.717 73.781 45.255 1.00 38.16 349 PHE A O 1
ATOM 2459 N N . GLU A 1 353 ? 30.481 73.859 45.537 1.00 39.71 350 GLU A N 1
ATOM 2460 C CA . GLU A 1 353 ? 30.369 75.264 45.165 1.00 40.88 350 GLU A CA 1
ATOM 2461 C C . GLU A 1 353 ? 30.064 76.144 46.376 1.00 41.06 350 GLU A C 1
ATOM 2462 O O . GLU A 1 353 ? 29.463 75.698 47.350 1.00 40.96 350 GLU A O 1
ATOM 2464 N N . LEU A 1 354 ? 30.486 77.399 46.296 1.00 41.01 351 LEU A N 1
ATOM 2465 C CA . LEU A 1 354 ? 30.272 78.364 47.364 1.00 42.47 351 LEU A CA 1
ATOM 2466 C C . LEU A 1 354 ? 29.348 79.473 46.854 1.00 42.78 351 LEU A C 1
ATOM 2467 O O . LEU A 1 354 ? 29.662 80.148 45.875 1.00 43.28 351 LEU A O 1
ATOM 2472 N N . VAL A 1 355 ? 28.202 79.643 47.503 1.00 42.08 352 VAL A N 1
ATOM 2473 C CA . VAL A 1 355 ? 27.252 80.678 47.105 1.00 43.42 352 VAL A CA 1
ATOM 2474 C C . VAL A 1 355 ? 26.806 81.485 48.320 1.00 44.28 352 VAL A C 1
ATOM 2475 O O . VAL A 1 355 ? 26.777 80.974 49.441 1.00 42.99 352 VAL A O 1
ATOM 2479 N N . GLU A 1 356 ? 26.467 82.749 48.089 1.00 44.92 353 GLU A N 1
ATOM 2480 C CA . GLU A 1 356 ? 26.023 83.632 49.162 1.00 46.62 353 GLU A CA 1
ATOM 2481 C C . GLU A 1 356 ? 24.650 83.246 49.689 1.00 47.92 353 GLU A C 1
ATOM 2482 O O . GLU A 1 356 ? 24.441 83.189 50.900 1.00 47.68 353 GLU A O 1
ATOM 2488 N N . GLN A 1 357 ? 23.722 82.964 48.782 1.00 50.54 354 GLN A N 1
ATOM 2489 C CA . GLN A 1 357 ? 22.373 82.616 49.194 1.00 53.72 354 GLN A CA 1
ATOM 2490 C C . GLN A 1 357 ? 21.784 81.431 48.440 1.00 54.61 354 GLN A C 1
ATOM 2491 O O . GLN A 1 357 ? 22.161 81.151 47.301 1.00 54.07 354 GLN A O 1
ATOM 2497 N N . GLN A 1 358 ? 20.857 80.744 49.104 1.00 57.30 355 GLN A N 1
ATOM 2498 C CA . GLN A 1 358 ? 20.170 79.568 48.574 1.00 59.29 355 GLN A CA 1
ATOM 2499 C C . GLN A 1 358 ? 20.792 79.024 47.290 1.00 59.85 355 GLN A C 1
ATOM 2500 O O . GLN A 1 358 ? 20.454 77.929 46.839 1.00 60.76 355 GLN A O 1
ATOM 2506 N N . PRO A 1 365 ? 15.434 67.601 47.633 1.00 56.80 362 PRO A N 1
ATOM 2507 C CA . PRO A 1 365 ? 16.035 66.589 48.511 1.00 56.81 362 PRO A CA 1
ATOM 2508 C C . PRO A 1 365 ? 17.536 66.816 48.663 1.00 56.40 362 PRO A C 1
ATOM 2509 O O . PRO A 1 365 ? 18.193 67.261 47.719 1.00 55.18 362 PRO A O 1
ATOM 2513 N N . ASP A 1 366 ? 18.076 66.524 49.844 1.00 56.24 363 ASP A N 1
ATOM 2514 C CA . ASP A 1 366 ? 19.512 66.671 50.055 1.00 56.86 363 ASP A CA 1
ATOM 2515 C C . ASP A 1 366 ? 20.175 65.677 49.117 1.00 57.25 363 ASP A C 1
ATOM 2516 O O . ASP A 1 366 ? 19.967 64.469 49.234 1.00 57.71 363 ASP A O 1
ATOM 2521 N N . VAL A 1 367 ? 20.969 66.178 48.182 1.00 57.08 364 VAL A N 1
ATOM 2522 C CA . VAL A 1 367 ? 21.621 65.289 47.246 1.00 57.31 364 VAL A CA 1
ATOM 2523 C C . VAL A 1 367 ? 23.131 65.421 47.222 1.00 58.16 364 VAL A C 1
ATOM 2524 O O . VAL A 1 367 ? 23.698 66.471 47.524 1.00 57.31 364 VAL A O 1
ATOM 2528 N N . LEU A 1 368 ? 23.772 64.320 46.865 1.00 58.16 365 LEU A N 1
ATOM 2529 C CA . LEU A 1 368 ? 25.208 64.278 46.734 1.00 58.77 365 LEU A CA 1
ATOM 2530 C C . LEU A 1 368 ? 25.320 64.065 45.236 1.00 58.13 365 LEU A C 1
ATOM 2531 O O . LEU A 1 368 ? 24.784 63.095 44.702 1.00 59.40 365 LEU A O 1
ATOM 2536 N N . ASN A 1 369 ? 25.985 64.979 44.548 1.00 56.53 366 ASN A N 1
ATOM 2537 C CA . ASN A 1 369 ? 26.090 64.860 43.109 1.00 56.41 366 ASN A CA 1
ATOM 2538 C C . ASN A 1 369 ? 27.324 64.113 42.623 1.00 55.20 366 ASN A C 1
ATOM 2539 O O . ASN A 1 369 ? 28.457 64.434 42.985 1.00 53.85 366 ASN A O 1
ATOM 2544 N N . LEU A 1 370 ? 27.073 63.094 41.807 1.00 53.67 367 LEU A N 1
ATOM 2545 C CA . LEU A 1 370 ? 28.121 62.269 41.229 1.00 52.47 367 LEU A CA 1
ATOM 2546 C C . LEU A 1 370 ? 28.335 62.702 39.781 1.00 52.79 367 LEU A C 1
ATOM 2547 O O . LEU A 1 370 ? 27.443 62.564 38.943 1.00 52.34 367 LEU A O 1
ATOM 2552 N N . SER A 1 371 ? 29.516 63.235 39.496 1.00 51.68 368 SER A N 1
ATOM 2553 C CA . SER A 1 371 ? 29.838 63.691 38.151 1.00 53.15 368 SER A CA 1
ATOM 2554 C C . SER A 1 371 ? 30.319 62.521 37.304 1.00 53.68 368 SER A C 1
ATOM 2555 O O . SER A 1 371 ? 31.476 62.110 37.384 1.00 52.69 368 SER A O 1
ATOM 2558 N N . LEU A 1 372 ? 29.411 61.995 36.489 1.00 54.63 369 LEU A N 1
ATOM 2559 C CA . LEU A 1 372 ? 29.703 60.859 35.624 1.00 55.75 369 LEU A CA 1
ATOM 2560 C C . LEU A 1 372 ? 30.311 61.260 34.286 1.00 56.63 369 LEU A C 1
ATOM 2561 O O . LEU A 1 372 ? 29.702 62.007 33.519 1.00 55.77 369 LEU A O 1
ATOM 2566 N N . ASP A 1 373 ? 31.510 60.758 34.008 1.00 58.21 370 ASP A N 1
ATOM 2567 C CA . ASP A 1 373 ? 32.174 61.042 32.743 1.00 59.85 370 ASP A CA 1
ATOM 2568 C C . ASP A 1 373 ? 31.661 60.042 31.705 1.00 60.17 370 ASP A C 1
ATOM 2569 O O . ASP A 1 373 ? 30.974 59.084 32.053 1.00 59.21 370 ASP A O 1
ATOM 2574 N N . SER A 1 374 ? 31.994 60.265 30.437 1.00 61.08 371 SER A N 1
ATOM 2575 C CA . SER A 1 374 ? 31.557 59.377 29.360 1.00 62.45 371 SER A CA 1
ATOM 2576 C C . SER A 1 374 ? 31.736 57.901 29.716 1.00 62.98 371 SER A C 1
ATOM 2577 O O . SER A 1 374 ? 30.861 57.076 29.449 1.00 62.04 371 SER A O 1
ATOM 2580 N N . SER A 1 375 ? 32.875 57.576 30.319 1.00 64.01 372 SER A N 1
ATOM 2581 C CA . SER A 1 375 ? 33.169 56.202 30.708 1.00 65.67 372 SER A CA 1
ATOM 2582 C C . SER A 1 375 ? 32.251 55.740 31.836 1.00 66.47 372 SER A C 1
ATOM 2583 O O . SER A 1 375 ? 31.650 54.669 31.758 1.00 66.25 372 SER A O 1
ATOM 2586 N N . ASP A 1 376 ? 32.150 56.550 32.885 1.00 67.09 373 ASP A N 1
ATOM 2587 C CA . ASP A 1 376 ? 31.305 56.216 34.025 1.00 67.74 373 ASP A CA 1
ATOM 2588 C C . ASP A 1 376 ? 29.872 55.976 33.566 1.00 68.08 373 ASP A C 1
ATOM 2589 O O . ASP A 1 376 ? 29.181 55.103 34.092 1.00 67.89 373 ASP A O 1
ATOM 2591 N N . VAL A 1 377 ? 29.431 56.755 32.582 1.00 67.75 374 VAL A N 1
ATOM 2592 C CA . VAL A 1 377 ? 28.082 56.624 32.046 1.00 68.02 374 VAL A CA 1
ATOM 2593 C C . VAL A 1 377 ? 27.919 55.256 31.394 1.00 67.82 374 VAL A C 1
ATOM 2594 O O . VAL A 1 377 ? 26.826 54.692 31.370 1.00 67.20 374 VAL A O 1
ATOM 2598 N N . GLU A 1 378 ? 29.015 54.729 30.859 1.00 68.07 375 GLU A N 1
ATOM 2599 C CA . GLU A 1 378 ? 28.995 53.424 30.212 1.00 67.86 375 GLU A CA 1
ATOM 2600 C C . GLU A 1 378 ? 29.036 52.319 31.265 1.00 67.43 375 GLU A C 1
ATOM 2601 O O . GLU A 1 378 ? 28.197 51.419 31.263 1.00 67.63 375 GLU A O 1
ATOM 2603 N N . ARG A 1 379 ? 30.011 52.397 32.167 1.00 66.78 376 ARG A N 1
ATOM 2604 C CA . ARG A 1 379 ? 30.162 51.406 33.227 1.00 66.78 376 ARG A CA 1
ATOM 2605 C C . ARG A 1 379 ? 28.956 51.423 34.159 1.00 66.86 376 ARG A C 1
ATOM 2606 O O . ARG A 1 379 ? 28.802 50.542 35.004 1.00 67.54 376 ARG A O 1
ATOM 2608 N N . LEU A 1 380 ? 28.108 52.434 34.003 1.00 66.29 377 LEU A N 1
ATOM 2609 C CA . LEU A 1 380 ? 26.908 52.572 34.820 1.00 66.11 377 LEU A CA 1
ATOM 2610 C C . LEU A 1 380 ? 25.698 52.633 33.893 1.00 66.21 377 LEU A C 1
ATOM 2611 O O . LEU A 1 380 ? 24.961 51.629 33.811 1.00 66.74 377 LEU A O 1
#

GO terms:
  GO:0000421 autophagosome membrane (C, IDA)
  GO:0004197 cysteine-type endopeptidase activity (F, IDA)
  GO:0000045 autophagosome assembly (P, IDA)
  GO:0097110 scaffold protein binding (F, IPI)
  GO:0005515 protein binding (F, IPI)
  GO:0008234 cysteine-type peptidase activity (F, IDA)
  GO:0016237 microautophagy (P, IDA)
  GO:0051697 protein delipidation (P, IDA)
  GO:0006914 autophagy (P, IDA)
  GO:0019786 protein-phosphatidylethanolamide deconjugating activity (F, IDA)
  GO:0005737 cytoplasm (C, EXP)
  GO:0005739 mitochondrion (C, EXP)
  GO:0005783 endoplasmic reticulum (C, EXP)
  GO:0034497 protein localization to phagophore assembly site (P, IMP)
  GO:0000423 mitophagy (P, IMP)
  GO:0005829 cytosol (C, TAS)
  GO:0004197 cysteine-type endopeptidase activity (F, TAS)
  GO:0016236 macroautophagy (P, TAS)
  GO:0004175 endopeptidase activity (F, IDA)
  GO:0006508 proteolysis (P, IDA)

B-factor: mean 39.62, std 11.56, range [18.19, 79.64]